Protein AF-0000000082938720 (afdb_homodimer)

InterPro domains:
  IPR006015 Universal stress protein A family [PR01438] (2-20)
  IPR006015 Universal stress protein A family [PR01438] (99-111)
  IPR006015 Universal stress protein A family [PR01438] (117-139)
  IPR006016 UspA [PF00582] (1-139)
  IPR014729 Rossmann-like alpha/beta/alpha sandwich fold [G3DSA:3.40.50.620] (1-139)

Sequence (278 aa):
MYNKILLAADGSEHSKRAADHAFHIAACSPDSTVVIVYVINSSRAKSDVLSNWNSPDVLGVRKERVKEIETIAKNAGVTYVLEMLHGEPGPTIVDYANKQGFDVLVIGSRGLNGLQEFVLGSVSHKVAKRANCPVLIVKMYNKILLAADGSEHSKRAADHAFHIAACSPDSTVVIVYVINSSRAKSDVLSNWNSPDVLGVRKERVKEIETIAKNAGVTYVLEMLHGEPGPTIVDYANKQGFDVLVIGSRGLNGLQEFVLGSVSHKVAKRANCPVLIVK

Radius of gyration: 20.07 Å; Cα contacts (8 Å, |Δi|>4): 588; chains: 2; bounding box: 42×71×34 Å

Nearest PDB structures (foldseek):
  1mjh-assembly1_A  TM=8.707E-01  e=5.818E-11  Methanocaldococcus jannaschii
  1mjh-assembly1_B  TM=8.439E-01  e=8.072E-11  Methanocaldococcus jannaschii
  2dum-assembly1_A  TM=7.560E-01  e=3.569E-08  Pyrococcus horikoshii OT3
  2dum-assembly2_C  TM=7.041E-01  e=2.092E-07  Pyrococcus horikoshii OT3
  3idf-assembly1_B  TM=7.372E-01  e=3.735E-06  Wolinella succinogenes

pLDDT: mean 87.57, std 16.16, range [40.12, 98.88]

Solvent-accessible surface area (backbone atoms only — not comparable to full-atom values): 14231 Å² total; per-residue (Å²): 132,48,46,37,33,36,34,49,39,81,54,21,72,25,19,49,50,18,48,53,51,49,43,53,56,28,59,66,30,94,79,17,35,38,39,36,36,34,58,46,54,52,74,65,39,64,73,36,59,83,47,72,67,83,33,73,59,52,59,47,51,53,50,50,34,52,46,57,54,49,51,54,37,60,75,55,72,44,53,69,44,82,43,82,43,76,36,56,54,34,65,44,53,26,54,54,48,60,73,67,72,38,51,30,36,25,25,17,27,33,52,84,78,56,79,63,78,74,53,54,27,72,44,43,47,47,31,61,31,60,33,70,42,24,29,36,37,21,96,131,48,47,37,34,35,34,49,40,80,54,21,72,26,18,50,50,17,46,55,52,50,42,52,56,29,59,65,30,95,79,16,35,37,39,34,36,35,58,45,56,51,74,64,40,64,75,36,58,82,47,74,66,83,34,76,60,52,61,46,51,53,50,50,36,49,45,56,53,48,49,52,36,60,75,56,71,44,53,68,44,84,44,83,44,77,37,58,54,35,66,44,52,27,52,54,48,60,72,68,70,38,52,30,36,26,26,17,27,35,52,85,79,57,78,63,79,74,53,55,26,72,43,42,49,47,32,61,31,60,32,69,41,24,30,36,38,21,96

Organism: NCBI:txid1808955

Foldseek 3Di:
DFQEEEQEFALFPLSLQLLLVRLVVQLVDDNHEYEYEYEDECVVVVVCVVPCCVPPVVVVVRVVSVVSSVVSNVVSVGHYHYHYHYHDLQVVSQVVQQVPPGQEYTYEQDDDVPPDPPHRDPNLVSNCVRHPHHYHYGD/DFQEEEQEFALFPLSLQLLLVRLVVQLVDDNHEYEYEYEDECVVVVVCVVPCCVPPVVVVVRVVSVVSSVVSNVVSVGHYHYHYHYHDLQVGSQVVQQVPPGQEYTYEQDDDPPPDPPHRDPSLVSNCVRHPHHYHYGD

Secondary structure (DSSP, 8-state):
--SEEEEE--SSHHHHHHHHHHHHHHHTSTT-EEEEEEEE--HHHHHGGGS-TTSHHHHHHHHHHHHHHHHHHHHHT-EEEEEEEES-HHHHHHHHHHHHT-SEEEEESS-TTTTSTT---HHHHHHHHH-SS-EEEE-/--SEEEEE--SSHHHHHHHHHHHHHHHTSTT-EEEEEEEE--HHHHHGGGS-TTSHHHHHHHHHHHHHHHHHHHHHT-EEEEEEEES-HHHHHHHHHHHHT-SEEEEESS-TTTTSTT---HHHHHHHHH-SS-EEEE-

Structure (mmCIF, N/CA/C/O backbone):
data_AF-0000000082938720-model_v1
#
loop_
_entity.id
_entity.type
_entity.pdbx_description
1 polymer 'Universal stress protein'
#
loop_
_atom_site.group_PDB
_atom_site.id
_atom_site.type_symbol
_atom_site.label_atom_id
_atom_site.label_alt_id
_atom_site.label_comp_id
_atom_site.label_asym_id
_atom_site.label_entity_id
_atom_site.label_seq_id
_atom_site.pdbx_PDB_ins_code
_atom_site.Cartn_x
_atom_site.Cartn_y
_atom_site.Cartn_z
_atom_site.occupancy
_atom_site.B_iso_or_equiv
_atom_site.auth_seq_id
_atom_site.auth_comp_id
_atom_site.auth_asym_id
_atom_site.auth_atom_id
_atom_site.pdbx_PDB_model_num
ATOM 1 N N . MET A 1 1 ? -9.07 -4.648 12.234 1 92 1 MET A N 1
ATOM 2 C CA . MET A 1 1 ? -7.664 -4.621 11.852 1 92 1 MET A CA 1
ATOM 3 C C . MET A 1 1 ? -7.176 -3.189 11.664 1 92 1 MET A C 1
ATOM 5 O O . MET A 1 1 ? -6.09 -2.834 12.125 1 92 1 MET A O 1
ATOM 9 N N . TYR A 1 2 ? -7.945 -2.352 11.148 1 96.19 2 TYR A N 1
ATOM 10 C CA . TYR A 1 2 ? -7.555 -0.97 10.883 1 96.19 2 TYR A CA 1
ATOM 11 C C . TYR A 1 2 ? -8.328 -0.008 11.781 1 96.19 2 TYR A C 1
ATOM 13 O O . TYR A 1 2 ? -9.375 0.518 11.375 1 96.19 2 TYR A O 1
ATOM 21 N N . ASN A 1 3 ? -7.82 0.27 12.922 1 96.19 3 ASN A N 1
ATOM 22 C CA . ASN A 1 3 ? -8.461 1.158 13.883 1 96.19 3 ASN A CA 1
ATOM 23 C C . ASN A 1 3 ? -7.879 2.566 13.828 1 96.19 3 ASN A C 1
ATOM 25 O O . ASN A 1 3 ? -8.57 3.543 14.117 1 96.19 3 ASN A O 1
ATOM 29 N N . LYS A 1 4 ? -6.66 2.617 13.578 1 98.06 4 LYS A N 1
ATOM 30 C CA . LYS A 1 4 ? -5.957 3.887 13.422 1 98.06 4 LYS A CA 1
ATOM 31 C C . LYS A 1 4 ? -5.293 3.984 12.055 1 98.06 4 LYS A C 1
ATOM 33 O O . LYS A 1 4 ? -4.305 3.297 11.789 1 98.06 4 LYS A O 1
ATOM 38 N N . ILE A 1 5 ? -5.832 4.852 11.219 1 98.5 5 ILE A N 1
ATOM 39 C CA . ILE A 1 5 ? -5.402 4.973 9.828 1 98.5 5 ILE A CA 1
ATOM 40 C C . ILE A 1 5 ? -4.785 6.348 9.594 1 98.5 5 ILE A C 1
ATOM 42 O O . ILE A 1 5 ? -5.348 7.367 10.008 1 98.5 5 ILE A O 1
ATOM 46 N N . LEU A 1 6 ? -3.631 6.363 9.031 1 98.88 6 LEU A N 1
ATOM 47 C CA . LEU A 1 6 ? -3.002 7.625 8.656 1 98.88 6 LEU A CA 1
ATOM 48 C C . LEU A 1 6 ? -3.209 7.914 7.176 1 98.88 6 LEU A C 1
ATOM 50 O O . LEU A 1 6 ? -2.934 7.062 6.328 1 98.88 6 LEU A O 1
ATOM 54 N N . LEU A 1 7 ? -3.711 9.055 6.883 1 98.69 7 LEU A N 1
ATOM 55 C CA . LEU A 1 7 ? -3.838 9.547 5.516 1 98.69 7 LEU A CA 1
ATOM 56 C C . LEU A 1 7 ? -2.9 10.727 5.273 1 98.69 7 LEU A C 1
ATOM 58 O O . LEU A 1 7 ? -3.014 11.758 5.93 1 98.69 7 LEU A O 1
ATOM 62 N N . ALA A 1 8 ? -1.935 10.516 4.395 1 98.31 8 ALA A N 1
ATOM 63 C CA . ALA A 1 8 ? -1.104 11.633 3.943 1 98.31 8 ALA A CA 1
ATOM 64 C C . ALA A 1 8 ? -1.764 12.375 2.783 1 98.31 8 ALA A C 1
ATOM 66 O O . ALA A 1 8 ? -1.985 11.797 1.716 1 98.31 8 ALA A O 1
ATOM 67 N N . ALA A 1 9 ? -2.047 13.641 3.018 1 96.38 9 ALA A N 1
ATOM 68 C CA . ALA A 1 9 ? -2.791 14.414 2.027 1 96.38 9 ALA A CA 1
ATOM 69 C C . ALA A 1 9 ? -2.029 15.672 1.632 1 96.38 9 ALA A C 1
ATOM 71 O O . ALA A 1 9 ? -1.4 16.312 2.475 1 96.38 9 ALA A O 1
ATOM 72 N N . ASP A 1 10 ? -2.107 16 0.304 1 92.94 10 ASP A N 1
ATOM 73 C CA . ASP A 1 10 ? -1.463 17.234 -0.15 1 92.94 10 ASP A CA 1
ATOM 74 C C . ASP A 1 10 ? -2.391 18.031 -1.058 1 92.94 10 ASP A C 1
ATOM 76 O O . ASP A 1 10 ? -1.987 19.047 -1.619 1 92.94 10 ASP A O 1
ATOM 80 N N . GLY A 1 11 ? -3.656 17.547 -1.235 1 91.19 11 GLY A N 1
ATOM 81 C CA . GLY A 1 11 ? -4.648 18.25 -2.041 1 91.19 11 GLY A CA 1
ATOM 82 C C . GLY A 1 11 ? -4.637 17.828 -3.498 1 91.19 11 GLY A C 1
ATOM 83 O O . GLY A 1 11 ? -5.488 18.25 -4.281 1 91.19 11 GLY A O 1
ATOM 84 N N . SER A 1 12 ? -3.67 17.031 -3.986 1 92.06 12 SER A N 1
ATOM 85 C CA . SER A 1 12 ? -3.619 16.531 -5.359 1 92.06 12 SER A CA 1
ATOM 86 C C . SER A 1 12 ? -4.742 15.547 -5.629 1 92.06 12 SER A C 1
ATOM 88 O O . SER A 1 12 ? -5.395 15.062 -4.699 1 92.06 12 SER A O 1
ATOM 90 N N . GLU A 1 13 ? -5.02 15.266 -6.855 1 93.12 13 GLU A N 1
ATOM 91 C CA . GLU A 1 13 ? -6.016 14.266 -7.234 1 93.12 13 GLU A CA 1
ATOM 92 C C . GLU A 1 13 ? -5.648 12.891 -6.691 1 93.12 13 GLU A C 1
ATOM 94 O O . GLU A 1 13 ? -6.523 12.125 -6.289 1 93.12 13 GLU A O 1
ATOM 99 N N . HIS A 1 14 ? -4.371 12.602 -6.648 1 94.88 14 HIS A N 1
ATOM 100 C CA . HIS A 1 14 ? -3.928 11.336 -6.086 1 94.88 14 HIS A CA 1
ATOM 101 C C . HIS A 1 14 ? -4.238 11.25 -4.594 1 94.88 14 HIS A C 1
ATOM 103 O O . HIS A 1 14 ? -4.613 10.188 -4.09 1 94.88 14 HIS A O 1
ATOM 109 N N . SER A 1 15 ? -4.035 12.406 -3.947 1 95.44 15 SER A N 1
ATOM 110 C CA . SER A 1 15 ? -4.332 12.43 -2.52 1 95.44 15 SER A CA 1
ATOM 111 C C . SER A 1 15 ? -5.828 12.305 -2.262 1 95.44 15 SER A C 1
ATOM 113 O O . SER A 1 15 ? -6.246 11.719 -1.264 1 95.44 15 SER A O 1
ATOM 115 N N . LYS A 1 16 ? -6.652 12.844 -3.158 1 95.44 16 LYS A N 1
ATOM 116 C CA . LYS A 1 16 ? -8.102 12.695 -3.025 1 95.44 16 LYS A CA 1
ATOM 117 C C . LYS A 1 16 ? -8.516 11.234 -3.207 1 95.44 16 LYS A C 1
ATOM 119 O O . LYS A 1 16 ? -9.359 10.727 -2.459 1 95.44 16 LYS A O 1
ATOM 124 N N . ARG A 1 17 ? -7.977 10.578 -4.16 1 96.56 17 ARG A N 1
ATOM 125 C CA . ARG A 1 17 ? -8.258 9.164 -4.344 1 96.56 17 ARG A CA 1
ATOM 126 C C . ARG A 1 17 ? -7.777 8.352 -3.145 1 96.56 17 ARG A C 1
ATOM 128 O O . ARG A 1 17 ? -8.438 7.391 -2.738 1 96.56 17 ARG A O 1
ATOM 135 N N . ALA A 1 18 ? -6.598 8.766 -2.596 1 98.19 18 ALA A N 1
ATOM 136 C CA . ALA A 1 18 ? -6.113 8.125 -1.377 1 98.19 18 ALA A CA 1
ATOM 137 C C . ALA A 1 18 ? -7.105 8.297 -0.232 1 98.19 18 ALA A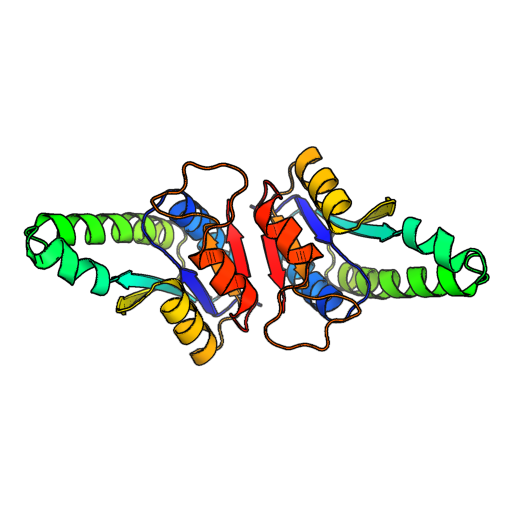 C 1
ATOM 139 O O . ALA A 1 18 ? -7.332 7.367 0.547 1 98.19 18 ALA A O 1
ATOM 140 N N . ALA A 1 19 ? -7.711 9.469 -0.167 1 97.81 19 ALA A N 1
ATOM 141 C CA . ALA A 1 19 ? -8.719 9.719 0.856 1 97.81 19 ALA A CA 1
ATOM 142 C C . ALA A 1 19 ? -9.914 8.789 0.688 1 97.81 19 ALA A C 1
ATOM 144 O O . ALA A 1 19 ? -10.422 8.227 1.666 1 97.81 19 ALA A O 1
ATOM 145 N N . ASP A 1 20 ? -10.359 8.594 -0.523 1 97.12 20 ASP A N 1
ATOM 146 C CA . ASP A 1 20 ? -11.469 7.676 -0.772 1 97.12 20 ASP A CA 1
ATOM 147 C C . ASP A 1 20 ? -11.156 6.285 -0.227 1 97.12 20 ASP A C 1
ATOM 149 O O . ASP A 1 20 ? -12.008 5.664 0.42 1 97.12 20 ASP A O 1
ATOM 153 N N . HIS A 1 21 ? -9.969 5.824 -0.45 1 97.69 21 HIS A N 1
ATOM 154 C CA . HIS A 1 21 ? -9.562 4.504 0.027 1 97.69 21 HIS A CA 1
ATOM 155 C C . HIS A 1 21 ? -9.477 4.473 1.55 1 97.69 21 HIS A C 1
ATOM 157 O O . HIS A 1 21 ? -9.977 3.541 2.184 1 97.69 21 HIS A O 1
ATOM 163 N N . ALA A 1 22 ? -8.828 5.496 2.143 1 98.19 22 ALA A N 1
ATOM 164 C CA . ALA A 1 22 ? -8.664 5.547 3.594 1 98.19 22 ALA A CA 1
ATOM 165 C C . ALA A 1 22 ? -10.016 5.516 4.301 1 98.19 22 ALA A C 1
ATOM 167 O O . ALA A 1 22 ? -10.219 4.738 5.238 1 98.19 22 ALA A O 1
ATOM 168 N N . PHE A 1 23 ? -10.945 6.246 3.785 1 96.94 23 PHE A N 1
ATOM 169 C CA . PHE A 1 23 ? -12.234 6.363 4.469 1 96.94 23 PHE A CA 1
ATOM 170 C C . PHE A 1 23 ? -13.109 5.152 4.184 1 96.94 23 PHE A C 1
ATOM 172 O O . PHE A 1 23 ? -13.898 4.738 5.031 1 96.94 23 PHE A O 1
ATOM 179 N N . HIS A 1 24 ? -12.969 4.562 3.021 1 95.38 24 HIS A N 1
ATOM 180 C CA . HIS A 1 24 ? -13.648 3.295 2.775 1 95.38 24 HIS A CA 1
ATOM 181 C C . HIS A 1 24 ? -13.188 2.223 3.756 1 95.38 24 HIS A C 1
ATOM 183 O O . HIS A 1 24 ? -14.008 1.532 4.359 1 95.38 24 HIS A O 1
ATOM 189 N N . ILE A 1 25 ? -11.859 2.102 3.92 1 96.19 25 ILE A N 1
ATOM 190 C CA . ILE A 1 25 ? -11.289 1.12 4.836 1 96.19 25 ILE A CA 1
ATOM 191 C C . ILE A 1 25 ? -11.766 1.404 6.258 1 96.19 25 ILE A C 1
ATOM 193 O O . ILE A 1 25 ? -12.156 0.487 6.984 1 96.19 25 ILE A O 1
ATOM 197 N N . ALA A 1 26 ? -11.766 2.625 6.621 1 96.56 26 ALA A N 1
ATOM 198 C CA . ALA A 1 26 ? -12.188 3.023 7.961 1 96.56 26 ALA A CA 1
ATOM 199 C C . ALA A 1 26 ? -13.656 2.684 8.195 1 96.56 26 ALA A C 1
ATOM 201 O O . ALA A 1 26 ? -14.039 2.238 9.281 1 96.56 26 ALA A O 1
ATOM 202 N N . ALA A 1 27 ? -14.461 2.879 7.172 1 93.62 27 ALA A N 1
ATOM 203 C CA . ALA A 1 27 ? -15.906 2.662 7.285 1 93.62 27 ALA A CA 1
ATOM 204 C C . ALA A 1 27 ? -16.219 1.188 7.531 1 93.62 27 ALA A C 1
ATOM 206 O O . ALA A 1 27 ? -17.297 0.851 8.016 1 93.62 27 ALA A O 1
ATOM 207 N N . CYS A 1 28 ? -15.297 0.259 7.203 1 90.81 28 CYS A N 1
ATOM 208 C CA . CYS A 1 28 ? -15.492 -1.178 7.367 1 90.81 28 CYS A CA 1
ATOM 209 C C . CYS A 1 28 ? -15.219 -1.606 8.805 1 90.81 28 CYS A C 1
ATOM 211 O O . CYS A 1 28 ? -15.5 -2.746 9.18 1 90.81 28 CYS A O 1
ATOM 213 N N . SER A 1 29 ? -14.555 -0.877 9.625 1 87 29 SER A N 1
ATOM 214 C CA . SER A 1 29 ? -14.273 -1.159 11.031 1 87 29 SER A CA 1
ATOM 215 C C . SER A 1 29 ? -14.938 -0.139 11.945 1 87 29 SER A C 1
ATOM 217 O O . SER A 1 29 ? -14.609 1.049 11.906 1 87 29 SER A O 1
ATOM 219 N N . PRO A 1 30 ? -15.695 -0.833 12.891 1 83.31 30 PRO A N 1
ATOM 220 C CA . PRO A 1 30 ? -16.328 0.073 13.844 1 83.31 30 PRO A CA 1
ATOM 221 C C . PRO A 1 30 ? -15.336 0.772 14.766 1 83.31 30 PRO A C 1
ATOM 223 O O . PRO A 1 30 ? -14.32 0.179 15.148 1 83.31 30 PRO A O 1
ATOM 226 N N . ASP A 1 31 ? -15.164 2.117 14.781 1 91 31 ASP A N 1
ATOM 227 C CA . ASP A 1 31 ? -14.383 2.906 15.734 1 91 31 ASP A CA 1
ATOM 228 C C . ASP A 1 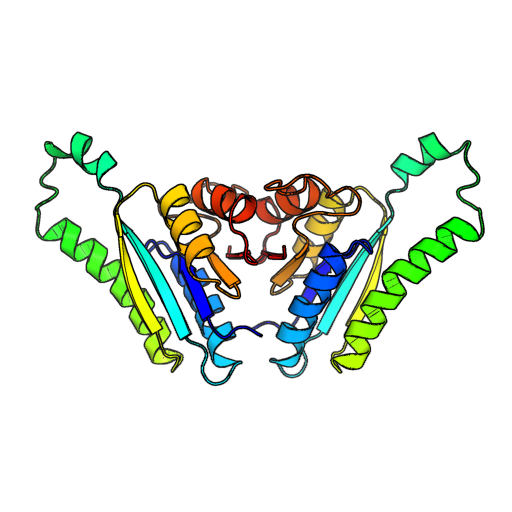31 ? -13.055 3.35 15.117 1 91 31 ASP A C 1
ATOM 230 O O . ASP A 1 31 ? -12.141 3.76 15.836 1 91 31 ASP A O 1
ATOM 234 N N . SER A 1 32 ? -13.008 3.023 13.922 1 95.88 32 SER A N 1
ATOM 235 C CA . SER A 1 32 ? -11.789 3.459 13.25 1 95.88 32 SER A CA 1
ATOM 236 C C . SER A 1 32 ? -11.68 4.98 13.234 1 95.88 32 SER A C 1
ATOM 238 O O . SER A 1 32 ? -12.695 5.68 13.195 1 95.88 32 SER A O 1
ATOM 240 N N . THR A 1 33 ? -10.508 5.488 13.398 1 97.5 33 THR A N 1
ATOM 241 C CA . THR A 1 33 ? -10.195 6.91 13.266 1 97.5 33 THR A CA 1
ATOM 242 C C . THR A 1 33 ? -9.164 7.141 12.156 1 97.5 33 THR A C 1
ATOM 244 O O . THR A 1 33 ? -8.188 6.398 12.055 1 97.5 33 THR A O 1
ATOM 247 N N . VAL A 1 34 ? -9.438 8.102 11.359 1 98.12 34 VAL A N 1
ATOM 248 C CA . VAL A 1 34 ? -8.484 8.5 10.336 1 98.12 34 VAL A CA 1
ATOM 249 C C . VAL A 1 34 ? -7.777 9.789 10.758 1 98.12 34 VAL A C 1
ATOM 251 O O . VAL A 1 34 ? -8.43 10.789 11.07 1 98.12 34 VAL A O 1
ATOM 254 N N . VAL A 1 35 ? -6.496 9.727 10.875 1 98.38 35 VAL A N 1
ATOM 255 C CA . VAL A 1 35 ? -5.695 10.93 11.062 1 98.38 35 VAL A CA 1
ATOM 256 C C . VAL A 1 35 ? -5.203 11.438 9.711 1 98.38 35 VAL A C 1
ATOM 258 O O . VAL A 1 35 ? -4.434 10.758 9.031 1 98.38 35 VAL A O 1
ATOM 261 N N . ILE A 1 36 ? -5.68 12.617 9.344 1 97.62 36 ILE A N 1
ATOM 262 C CA . ILE A 1 36 ? -5.254 13.273 8.109 1 97.62 36 ILE A CA 1
ATOM 263 C C . ILE A 1 36 ? -4.055 14.172 8.391 1 97.62 36 ILE A C 1
ATOM 265 O O . ILE A 1 36 ? -4.141 15.086 9.211 1 97.62 36 ILE A O 1
ATOM 269 N N . VAL A 1 37 ? -2.975 13.883 7.695 1 97.38 37 VAL A N 1
ATOM 270 C CA . VAL A 1 37 ? -1.807 14.734 7.883 1 97.38 37 VAL A CA 1
ATOM 271 C C . VAL A 1 37 ? -1.552 15.547 6.617 1 97.38 37 VAL A C 1
ATOM 273 O O . VAL A 1 37 ? -1.615 15.023 5.508 1 97.38 37 VAL A O 1
ATOM 276 N N . TYR A 1 38 ? -1.381 16.766 6.766 1 95.62 38 TYR A N 1
ATOM 277 C CA . TYR A 1 38 ? -0.934 17.734 5.762 1 95.62 38 TYR A CA 1
ATOM 278 C C . TYR A 1 38 ? 0.379 18.375 6.176 1 95.62 38 TYR A C 1
ATOM 280 O O . TYR A 1 38 ? 0.466 18.984 7.242 1 95.62 38 TYR A O 1
ATOM 288 N N . VAL A 1 39 ? 1.402 18.266 5.363 1 95.75 39 VAL A N 1
ATOM 289 C CA . VAL A 1 39 ? 2.725 18.766 5.711 1 95.75 39 VAL A CA 1
ATOM 290 C C . VAL A 1 39 ? 2.979 20.094 4.98 1 95.75 39 VAL A C 1
ATOM 292 O O . VAL A 1 39 ? 2.889 20.156 3.752 1 95.75 39 VAL A O 1
ATOM 295 N N . ILE A 1 40 ? 3.207 21.125 5.715 1 90.56 40 ILE A N 1
ATOM 296 C CA . ILE A 1 40 ? 3.566 22.438 5.191 1 90.56 40 ILE A CA 1
ATOM 297 C C . ILE A 1 40 ? 5.086 22.531 5.066 1 90.56 40 ILE A C 1
ATOM 299 O O . ILE A 1 40 ? 5.805 22.469 6.066 1 90.56 40 ILE A O 1
ATOM 303 N N . ASN A 1 41 ? 5.52 22.484 3.783 1 82.12 41 ASN A N 1
ATOM 304 C CA . ASN A 1 41 ? 6.957 22.594 3.543 1 82.12 41 ASN A CA 1
ATOM 305 C C . ASN A 1 41 ? 7.43 24.031 3.615 1 82.12 41 ASN A C 1
ATOM 307 O O . ASN A 1 41 ? 7.113 24.844 2.736 1 82.12 41 ASN A O 1
ATOM 311 N N . SER A 1 42 ? 7.887 24.531 4.75 1 65.25 42 SER A N 1
ATOM 312 C CA . SER A 1 42 ? 8.328 25.906 4.898 1 65.25 42 SER A CA 1
ATOM 313 C C . SER A 1 42 ? 9.648 26.156 4.184 1 65.25 42 SER A C 1
ATOM 315 O O . SER A 1 42 ? 10.031 27.297 3.939 1 65.25 42 SER A O 1
ATOM 317 N N . SER A 1 43 ? 10.516 25.094 4.137 1 58.25 43 SER A N 1
ATOM 318 C CA . SER A 1 43 ? 11.797 25.453 3.527 1 58.25 43 SER A CA 1
ATOM 319 C C . SER A 1 43 ? 11.602 26.016 2.125 1 58.25 43 SER A C 1
ATOM 321 O O . SER A 1 43 ? 12.445 26.766 1.625 1 58.25 43 SER A O 1
ATOM 323 N N . ARG A 1 44 ? 10.719 25.531 1.441 1 53.44 44 ARG A N 1
ATOM 324 C CA . ARG A 1 44 ? 10.508 26.188 0.158 1 53.44 44 ARG A CA 1
ATOM 325 C C . ARG A 1 44 ? 10.062 27.641 0.353 1 53.44 44 ARG A C 1
ATOM 327 O O . ARG A 1 44 ? 9.883 28.375 -0.619 1 53.44 44 ARG A O 1
ATOM 334 N N . ALA A 1 45 ? 9.625 27.984 1.575 1 47.19 45 ALA A N 1
ATOM 335 C CA . ALA A 1 45 ? 9.195 29.359 1.872 1 47.19 45 ALA A CA 1
ATOM 336 C C . ALA A 1 45 ? 10.352 30.328 1.721 1 47.19 45 ALA A C 1
ATOM 338 O O . ALA A 1 45 ? 10.148 31.5 1.356 1 47.19 45 ALA A O 1
ATOM 339 N N . LYS A 1 46 ? 11.562 29.859 2.076 1 47.19 46 LYS A N 1
ATOM 340 C CA . LYS A 1 46 ? 12.609 30.875 1.994 1 47.19 46 LYS A CA 1
ATOM 341 C C . LYS A 1 46 ? 12.828 31.328 0.554 1 47.19 46 LYS A C 1
ATOM 343 O O . LYS A 1 46 ? 13.391 32.406 0.312 1 47.19 46 LYS A O 1
ATOM 348 N N . SER A 1 47 ? 12.82 30.297 -0.233 1 42.91 47 SER A N 1
ATOM 349 C CA . SER A 1 47 ? 13.086 30.859 -1.547 1 42.91 47 SER A CA 1
ATOM 350 C C . SER A 1 47 ? 11.93 31.734 -2.016 1 42.91 47 SER A C 1
ATOM 352 O O . SER A 1 47 ? 12.094 32.562 -2.914 1 42.91 47 SER A O 1
ATOM 354 N N . ASP A 1 48 ? 10.75 31.203 -1.629 1 42.75 48 ASP A N 1
ATOM 355 C CA . ASP A 1 48 ? 9.664 32.062 -2.061 1 42.75 48 ASP A CA 1
ATOM 356 C C . ASP A 1 48 ? 9.484 33.25 -1.102 1 42.75 48 ASP A C 1
ATOM 358 O O . ASP A 1 48 ? 8.406 33.844 -1.03 1 42.75 48 ASP A O 1
ATOM 362 N N . VAL A 1 49 ? 10.297 33.469 -0.086 1 42.16 49 VAL A N 1
ATOM 363 C CA . VAL A 1 49 ? 10.242 34.656 0.768 1 42.16 49 VAL A CA 1
ATOM 364 C C . VAL A 1 49 ? 10.023 35.906 -0.087 1 42.16 49 VAL A C 1
ATOM 366 O O . VAL A 1 49 ? 9.555 36.938 0.411 1 42.16 49 VAL A O 1
ATOM 369 N N . LEU A 1 50 ? 10.727 35.875 -1.278 1 42.28 50 LEU A N 1
ATOM 370 C CA . LEU A 1 50 ? 10.406 37.125 -1.978 1 42.28 50 LEU A CA 1
ATOM 371 C C . LEU A 1 50 ? 8.953 37.125 -2.443 1 42.28 50 LEU A C 1
ATOM 373 O O . LEU A 1 50 ? 8.461 38.125 -2.975 1 42.28 50 LEU A O 1
ATOM 377 N N . SER A 1 51 ? 8.398 35.75 -2.777 1 42.88 51 SER A N 1
ATOM 378 C CA . SER A 1 51 ? 7.004 35.844 -3.199 1 42.88 51 SER A CA 1
ATOM 379 C C . SER A 1 51 ? 6.066 35.812 -1.998 1 42.88 51 SER A C 1
ATOM 381 O O . SER A 1 51 ? 6.402 35.281 -0.938 1 42.88 51 SER A O 1
ATOM 383 N N . ASN A 1 52 ? 4.984 36.75 -1.813 1 40.12 52 ASN A N 1
ATOM 384 C CA . ASN A 1 52 ? 3.98 37.062 -0.809 1 40.12 52 ASN A CA 1
ATOM 385 C C . ASN A 1 52 ? 3.377 35.812 -0.188 1 40.12 52 ASN A C 1
ATOM 387 O O . ASN A 1 52 ? 2.309 35.375 -0.605 1 40.12 52 ASN A O 1
ATOM 391 N N . TRP A 1 53 ? 4.086 34.875 0.212 1 46.25 53 TRP A N 1
ATOM 392 C CA . TRP A 1 53 ? 3.602 33.688 0.869 1 46.25 53 TRP A CA 1
ATOM 393 C C . TRP A 1 53 ? 2.576 34.031 1.945 1 46.25 53 TRP A C 1
ATOM 395 O O . TRP A 1 53 ? 1.805 33.156 2.371 1 46.25 53 TRP A O 1
ATOM 405 N N . ASN A 1 54 ? 2.701 35.188 2.469 1 46.38 54 ASN A N 1
ATOM 406 C CA . ASN A 1 54 ? 1.723 35.688 3.428 1 46.38 54 ASN A CA 1
ATOM 407 C C . ASN A 1 54 ? 0.423 36.094 2.742 1 46.38 54 ASN A C 1
ATOM 409 O O . ASN A 1 54 ? -0.335 36.906 3.275 1 46.38 54 ASN A O 1
ATOM 413 N N . SER A 1 55 ? 0.436 35.812 1.38 1 50.56 55 SER A N 1
ATOM 414 C CA . SER A 1 55 ? -0.803 36.344 0.812 1 50.56 55 SER A CA 1
ATOM 415 C C . SER A 1 55 ? -1.998 35.469 1.206 1 50.56 55 SER A C 1
ATOM 417 O O . SER A 1 55 ? -1.894 34.25 1.258 1 50.56 55 SER A O 1
ATOM 419 N N . PRO A 1 56 ? -3.043 36.062 1.739 1 53.72 56 PRO A N 1
ATOM 420 C CA . PRO A 1 56 ? -4.344 35.406 1.959 1 53.72 56 PRO A CA 1
ATOM 421 C C . PRO A 1 56 ? -4.633 34.312 0.958 1 53.72 56 PRO A C 1
ATOM 423 O O . PRO A 1 56 ? -5.34 33.344 1.281 1 53.72 56 PRO A O 1
ATOM 426 N N . ASP A 1 57 ? -3.822 34.25 -0.111 1 56.84 57 ASP A N 1
ATOM 427 C CA . ASP A 1 57 ? -4.137 33.312 -1.179 1 56.84 57 ASP A CA 1
ATOM 428 C C . ASP A 1 57 ? -3.531 31.938 -0.897 1 56.84 57 ASP A C 1
ATOM 430 O O . ASP A 1 57 ? -4.168 30.906 -1.141 1 56.84 57 ASP A O 1
ATOM 434 N N . VAL A 1 58 ? -2.34 31.938 -0.245 1 61.31 58 VAL A N 1
ATOM 435 C CA . VAL A 1 58 ? -1.705 30.641 0.03 1 61.31 58 VAL A CA 1
ATOM 436 C C . VAL A 1 58 ? -2.463 29.922 1.143 1 61.31 58 VAL A C 1
ATOM 438 O O . VAL A 1 58 ? -2.709 28.719 1.054 1 61.31 58 VAL A O 1
ATOM 441 N N . LEU A 1 59 ? -2.861 30.656 2.111 1 63.78 59 LEU A N 1
ATOM 442 C CA . LEU A 1 59 ? -3.668 30.094 3.195 1 63.78 59 LEU A CA 1
ATOM 443 C C . LEU A 1 59 ? -5.008 29.594 2.672 1 63.78 59 LEU A C 1
ATOM 445 O O . LEU A 1 59 ? -5.504 28.562 3.123 1 63.78 59 LEU A O 1
ATOM 449 N N . GLY A 1 60 ? -5.453 30.344 1.701 1 68.19 60 GLY A N 1
ATOM 450 C CA . GLY A 1 60 ? -6.723 29.953 1.105 1 68.19 60 GLY A CA 1
ATOM 451 C C . GLY A 1 60 ? -6.637 28.641 0.329 1 68.19 60 GLY A C 1
ATOM 452 O O . GLY A 1 60 ? -7.516 27.781 0.446 1 68.19 60 GLY A O 1
ATOM 453 N N . VAL A 1 61 ? -5.559 28.484 -0.364 1 70.56 61 VAL A N 1
ATOM 454 C CA . VAL A 1 61 ? -5.375 27.297 -1.18 1 70.56 61 VAL A CA 1
ATOM 455 C C . VAL A 1 61 ? -5.199 26.078 -0.278 1 70.56 61 VAL A C 1
ATOM 457 O O . VAL A 1 61 ? -5.789 25.016 -0.528 1 70.56 61 VAL A O 1
ATOM 460 N N . ARG A 1 62 ? -4.465 26.25 0.745 1 74 62 ARG A N 1
ATOM 461 C CA . ARG A 1 62 ? -4.25 25.156 1.696 1 74 62 ARG A CA 1
ATOM 462 C C . ARG A 1 62 ? -5.559 24.75 2.361 1 74 62 ARG A C 1
ATOM 464 O O . ARG A 1 62 ? -5.852 23.562 2.488 1 74 62 ARG A O 1
ATOM 471 N N . LYS A 1 63 ? -6.281 25.75 2.684 1 76.94 63 LYS A N 1
ATOM 472 C CA . LYS A 1 63 ? -7.57 25.484 3.32 1 76.94 63 LYS A CA 1
ATOM 473 C C . LYS A 1 63 ? -8.508 24.75 2.377 1 76.94 63 LYS A C 1
ATOM 475 O O . LYS A 1 63 ? -9.234 23.844 2.799 1 76.94 63 LYS A O 1
ATOM 480 N N . GLU A 1 64 ? -8.406 25.109 1.154 1 82.06 64 GLU A N 1
ATOM 481 C CA . GLU A 1 64 ? -9.289 24.469 0.179 1 82.06 64 GLU A CA 1
ATOM 482 C C . GLU A 1 64 ? -8.906 23.016 -0.048 1 82.06 64 GLU A C 1
ATOM 484 O O . GLU A 1 64 ? -9.773 22.141 -0.188 1 82.06 64 GLU A O 1
ATOM 489 N N . ARG A 1 65 ? -7.645 22.797 -0.054 1 80 65 ARG A N 1
ATOM 490 C CA . ARG A 1 65 ? -7.156 21.438 -0.28 1 80 65 ARG A CA 1
ATOM 491 C C . ARG A 1 65 ? -7.578 20.516 0.853 1 80 65 ARG A C 1
ATOM 493 O O . ARG A 1 65 ? -8.023 19.391 0.608 1 80 65 ARG A O 1
ATOM 500 N N . VAL A 1 66 ? -7.527 20.953 1.941 1 84.88 66 VAL A N 1
ATOM 501 C CA . VAL A 1 66 ? -7.879 20.188 3.127 1 84.88 66 VAL A CA 1
ATOM 502 C C . VAL A 1 66 ? -9.398 20.062 3.23 1 84.88 66 VAL A C 1
ATOM 504 O O . VAL A 1 66 ? -9.906 19.016 3.637 1 84.88 66 VAL A O 1
ATOM 507 N N . LYS A 1 67 ? -10.102 21.094 2.748 1 89.62 67 LYS A N 1
ATOM 508 C CA . LYS A 1 67 ? -11.555 21.094 2.834 1 89.62 67 LYS A CA 1
ATOM 509 C C . LYS A 1 67 ? -12.156 19.953 2.01 1 89.62 67 LYS A C 1
ATOM 511 O O . LYS A 1 67 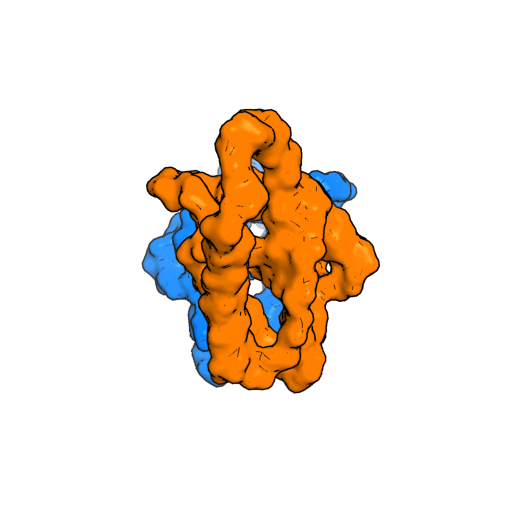? -13.133 19.328 2.432 1 89.62 67 LYS A O 1
ATOM 516 N N . GLU A 1 68 ? -11.648 19.734 0.864 1 91.25 68 GLU A N 1
ATOM 517 C CA . GLU A 1 68 ? -12.141 18.656 0.02 1 91.25 68 GLU A CA 1
ATOM 518 C C . GLU A 1 68 ? -11.969 17.297 0.704 1 91.25 68 GLU A C 1
ATOM 520 O O . GLU A 1 68 ? -12.859 16.453 0.636 1 91.25 68 GLU A O 1
ATOM 525 N N . ILE A 1 69 ? -10.875 17.141 1.348 1 91 69 ILE A N 1
ATOM 526 C CA . ILE A 1 69 ? -10.602 15.891 2.053 1 91 69 ILE A CA 1
ATOM 527 C C . ILE A 1 69 ? -11.562 15.734 3.227 1 91 69 ILE A C 1
ATOM 529 O O . ILE A 1 69 ? -12.07 14.641 3.48 1 91 69 ILE A O 1
ATOM 533 N N . GLU A 1 70 ? -11.852 16.797 3.861 1 90.5 70 GLU A N 1
ATOM 534 C CA . GLU A 1 70 ? -12.789 16.781 4.977 1 90.5 70 GLU A CA 1
ATOM 535 C C . GLU A 1 70 ? -14.203 16.438 4.5 1 90.5 70 GLU A C 1
ATOM 537 O O . GLU A 1 70 ? -14.953 15.758 5.199 1 90.5 70 GLU A O 1
ATOM 542 N N . THR A 1 71 ? -14.531 16.922 3.367 1 92.44 71 THR A N 1
ATOM 543 C CA . THR A 1 71 ? -15.836 16.609 2.793 1 92.44 71 THR A CA 1
ATOM 544 C C . THR A 1 71 ? -15.969 15.109 2.557 1 92.44 71 THR A C 1
ATOM 546 O O . THR A 1 71 ? -17.016 14.523 2.852 1 92.44 71 THR A O 1
ATOM 549 N N . ILE A 1 72 ? -14.914 14.516 2.074 1 91.5 72 ILE A N 1
ATOM 550 C CA . ILE A 1 72 ? -14.906 13.07 1.871 1 91.5 72 ILE A CA 1
ATOM 551 C C . ILE A 1 72 ? -15.102 12.359 3.209 1 91.5 72 ILE A C 1
ATOM 553 O O . ILE A 1 72 ? -15.883 11.406 3.305 1 91.5 72 ILE A O 1
ATOM 557 N N . ALA A 1 73 ? -14.406 12.789 4.223 1 91.31 73 ALA A N 1
ATOM 558 C CA . ALA A 1 73 ? -14.492 12.219 5.562 1 91.31 73 ALA A CA 1
ATOM 559 C C . ALA A 1 73 ? -15.914 12.289 6.102 1 91.31 73 ALA A C 1
ATOM 561 O O . ALA A 1 73 ? -16.453 11.305 6.605 1 91.31 73 ALA A O 1
ATOM 562 N N . LYS A 1 74 ? -16.547 13.438 5.973 1 91.88 74 LYS A N 1
ATOM 563 C CA . LYS A 1 74 ? -17.891 13.672 6.473 1 91.88 74 LYS A CA 1
ATOM 564 C C . LYS A 1 74 ? -18.906 12.789 5.75 1 91.88 74 LYS A C 1
ATOM 566 O O . LYS A 1 74 ? -19.797 12.211 6.379 1 91.88 74 LYS A O 1
ATOM 571 N N . ASN A 1 75 ? -18.75 12.641 4.484 1 93.25 75 ASN A N 1
ATOM 572 C CA . ASN A 1 75 ? -19.656 11.82 3.688 1 93.25 75 ASN A CA 1
ATOM 573 C C . ASN A 1 75 ? -19.547 10.344 4.055 1 93.25 75 ASN A C 1
ATOM 575 O O . ASN A 1 75 ? -20.531 9.602 3.971 1 93.25 75 ASN A O 1
ATOM 579 N N . ALA A 1 76 ? -18.359 9.945 4.445 1 92 76 ALA A N 1
ATOM 580 C CA . ALA A 1 76 ? -18.125 8.547 4.789 1 92 76 ALA A CA 1
ATOM 581 C C . ALA A 1 76 ? -18.641 8.227 6.191 1 92 76 ALA A C 1
ATOM 583 O O . ALA A 1 76 ? -18.797 7.059 6.547 1 92 76 ALA A O 1
ATOM 584 N N . GLY A 1 77 ? -18.859 9.266 7.035 1 92.81 77 GLY A N 1
ATOM 585 C CA . GLY A 1 77 ? -19.328 9.062 8.398 1 92.81 77 GLY A CA 1
ATOM 586 C C . GLY A 1 77 ? -18.266 8.492 9.32 1 92.81 77 GLY A C 1
ATOM 587 O O . GLY A 1 77 ? -18.578 7.727 10.227 1 92.81 77 GLY A O 1
ATOM 588 N N . VAL A 1 78 ? -17.047 8.742 9.023 1 93.94 78 VAL A N 1
ATOM 589 C CA . VAL A 1 78 ? -15.922 8.211 9.789 1 93.94 78 VAL A CA 1
ATOM 590 C C . VAL A 1 78 ? -15.312 9.32 10.641 1 93.94 78 VAL A C 1
ATOM 592 O O . VAL A 1 78 ? -15.195 10.461 10.195 1 93.94 78 VAL A O 1
ATOM 595 N N . THR A 1 79 ? -14.953 8.992 11.891 1 95.81 79 THR A N 1
ATOM 596 C CA . THR A 1 79 ? -14.234 9.93 12.75 1 95.81 79 THR A CA 1
ATOM 597 C C . THR A 1 79 ? -12.859 10.25 12.164 1 95.81 79 THR A C 1
ATOM 599 O O . THR A 1 79 ? -12.148 9.359 11.695 1 95.81 79 THR A O 1
ATOM 602 N N . TYR A 1 80 ? -12.578 11.523 12.18 1 96.75 80 TYR A N 1
ATOM 603 C CA . TYR A 1 80 ? -11.258 11.891 11.672 1 96.75 80 TYR A CA 1
ATOM 604 C C . TYR A 1 80 ? -10.664 13.039 12.477 1 96.75 80 TYR A C 1
ATOM 606 O O . TYR A 1 80 ? -11.383 13.742 13.188 1 96.75 80 TYR A O 1
ATOM 614 N N . VAL A 1 81 ? -9.305 13.133 12.422 1 96.62 81 VAL A N 1
ATOM 615 C CA . VAL A 1 81 ? -8.516 14.234 12.969 1 96.62 81 VAL A CA 1
ATOM 616 C C . 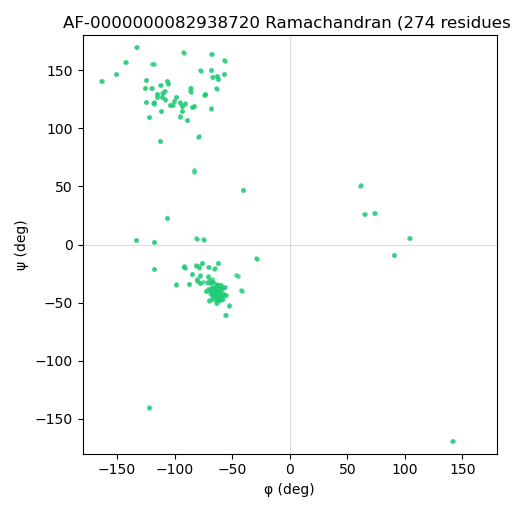VAL A 1 81 ? -7.617 14.82 11.875 1 96.62 81 VAL A C 1
ATOM 618 O O . VAL A 1 81 ? -7.012 14.078 11.102 1 96.62 81 VAL A O 1
ATOM 621 N N . LEU A 1 82 ? -7.609 16.125 11.828 1 95.19 82 LEU A N 1
ATOM 622 C CA . LEU A 1 82 ? -6.707 16.812 10.898 1 95.19 82 LEU A CA 1
ATOM 623 C C . LEU A 1 82 ? -5.473 17.328 11.633 1 95.19 82 LEU A C 1
ATOM 625 O O . LEU A 1 82 ? -5.586 18.031 12.633 1 95.19 82 LEU A O 1
ATOM 629 N N . GLU A 1 83 ? -4.328 16.906 11.164 1 95.81 83 GLU A N 1
ATOM 630 C CA . GLU A 1 83 ? -3.053 17.344 11.719 1 95.81 83 GLU A CA 1
ATOM 631 C C . GLU A 1 83 ? -2.227 18.094 10.672 1 95.81 83 GLU A C 1
ATOM 633 O O . GLU A 1 83 ? -1.91 17.531 9.617 1 95.81 83 GLU A O 1
ATOM 638 N N . MET A 1 84 ? -1.886 19.328 10.969 1 94.19 84 MET A N 1
ATOM 639 C CA . MET A 1 84 ? -0.959 20.109 10.148 1 94.19 84 MET A CA 1
ATOM 640 C C . MET A 1 84 ? 0.459 20.016 10.703 1 94.19 84 MET A C 1
ATOM 642 O O . MET A 1 84 ? 0.706 20.391 11.852 1 94.19 84 MET A O 1
ATOM 646 N N . LEU A 1 85 ? 1.351 19.562 9.891 1 95.44 85 LEU A N 1
ATOM 647 C CA . LEU A 1 85 ? 2.736 19.406 10.32 1 95.44 85 LEU A CA 1
ATOM 648 C C . LEU A 1 85 ? 3.67 20.25 9.469 1 95.44 85 LEU A C 1
ATOM 650 O O . LEU A 1 85 ? 3.318 20.656 8.359 1 95.44 85 LEU A O 1
ATOM 654 N N . HIS A 1 86 ? 4.844 20.594 10.047 1 95.38 86 HIS A N 1
ATOM 655 C CA . HIS A 1 86 ? 5.844 21.391 9.336 1 95.38 86 HIS A CA 1
ATOM 656 C C . HIS A 1 86 ? 7.09 20.547 9.039 1 95.38 86 HIS A C 1
ATOM 658 O O . HIS A 1 86 ? 7.52 19.766 9.875 1 95.38 86 HIS A O 1
ATOM 664 N N . GLY A 1 87 ? 7.609 20.703 7.824 1 95.94 87 GLY A N 1
ATOM 665 C CA . GLY A 1 87 ? 8.828 20.016 7.445 1 95.94 87 GLY A CA 1
ATOM 666 C C . GLY A 1 87 ? 8.812 19.516 6.02 1 95.94 87 GLY A C 1
ATOM 667 O O . GLY A 1 87 ? 8.008 19.969 5.203 1 95.94 87 GLY A O 1
ATOM 668 N N . GLU A 1 88 ? 9.82 18.672 5.672 1 96.19 88 GLU A N 1
ATOM 669 C CA . GLU A 1 88 ? 9.797 17.969 4.391 1 96.19 88 GLU A CA 1
ATOM 670 C C . GLU A 1 88 ? 8.773 16.844 4.398 1 96.19 88 GLU A C 1
ATOM 672 O O . GLU A 1 88 ? 8.758 16.016 5.312 1 96.19 88 GLU A O 1
ATOM 677 N N . PRO A 1 89 ? 7.965 16.766 3.49 1 96.75 89 PRO A N 1
ATOM 678 C CA . PRO A 1 89 ? 6.832 15.828 3.525 1 96.75 89 PRO A CA 1
ATOM 679 C C . PRO A 1 89 ? 7.254 14.391 3.807 1 96.75 89 PRO A C 1
ATOM 681 O O . PRO A 1 89 ? 6.754 13.766 4.746 1 96.75 89 PRO A O 1
ATOM 684 N N . GLY A 1 90 ? 8.195 13.844 3.07 1 97.12 90 GLY A N 1
ATOM 685 C CA . GLY A 1 90 ? 8.602 12.453 3.232 1 97.12 90 GLY A CA 1
ATOM 686 C C . GLY A 1 90 ? 9.047 12.125 4.645 1 97.12 90 GLY A C 1
ATOM 687 O O . GLY A 1 90 ? 8.383 11.359 5.344 1 97.12 90 GLY A O 1
ATOM 688 N N . PRO A 1 91 ? 10.109 12.836 5.094 1 97.88 91 PRO A N 1
ATOM 689 C CA . PRO A 1 91 ? 10.602 12.578 6.449 1 97.88 91 PRO A CA 1
ATOM 690 C C . PRO A 1 91 ? 9.562 12.883 7.523 1 97.88 91 PRO A C 1
ATOM 692 O O . PRO A 1 91 ? 9.453 12.141 8.508 1 97.88 91 PRO A O 1
ATOM 695 N N . THR A 1 92 ? 8.789 13.891 7.367 1 98.19 92 THR A N 1
ATOM 696 C CA . THR A 1 92 ? 7.812 14.297 8.367 1 98.19 92 THR A CA 1
ATOM 697 C C . THR A 1 92 ? 6.703 13.258 8.5 1 98.19 92 THR A C 1
ATOM 699 O O . THR A 1 92 ? 6.324 12.883 9.609 1 98.19 92 THR A O 1
ATOM 702 N N . ILE A 1 93 ? 6.207 12.742 7.395 1 98.38 93 ILE A N 1
ATOM 703 C CA . ILE A 1 93 ? 5.152 11.734 7.398 1 98.38 93 ILE A CA 1
ATOM 704 C C . ILE A 1 93 ? 5.676 10.445 8.023 1 98.38 93 ILE A C 1
ATOM 706 O O . ILE A 1 93 ? 5 9.844 8.859 1 98.38 93 ILE A O 1
ATOM 710 N N . VAL A 1 94 ? 6.883 10.055 7.664 1 98.38 94 VAL A N 1
ATOM 711 C CA . VAL A 1 94 ? 7.484 8.828 8.18 1 98.38 94 VAL A CA 1
ATOM 712 C C . VAL A 1 94 ? 7.656 8.93 9.695 1 98.38 94 VAL A C 1
ATOM 714 O O . VAL A 1 94 ? 7.297 8.008 10.43 1 98.38 94 VAL A O 1
ATOM 717 N N . ASP A 1 95 ? 8.195 10.047 10.133 1 98.25 95 ASP A N 1
ATOM 718 C CA . ASP A 1 95 ? 8.422 10.25 11.555 1 98.25 95 ASP A CA 1
ATOM 719 C C . ASP A 1 95 ? 7.109 10.195 12.336 1 98.25 95 ASP A C 1
ATOM 721 O O . ASP A 1 95 ? 7.023 9.516 13.359 1 98.25 95 ASP A O 1
ATOM 725 N N . TYR A 1 96 ? 6.148 10.852 11.82 1 98.44 96 TYR A N 1
ATOM 726 C CA . TYR A 1 96 ? 4.844 10.875 12.469 1 98.44 96 TYR A CA 1
ATOM 727 C C . TYR A 1 96 ? 4.227 9.484 12.516 1 98.44 96 TYR A C 1
ATOM 729 O O . TYR A 1 96 ? 3.719 9.055 13.555 1 98.44 96 TYR A O 1
ATOM 737 N N . ALA A 1 97 ? 4.258 8.75 11.461 1 98.25 97 ALA A N 1
ATOM 738 C CA . ALA A 1 97 ? 3.709 7.398 11.367 1 98.25 97 ALA A CA 1
ATOM 739 C C . ALA A 1 97 ? 4.395 6.465 12.367 1 98.25 97 ALA A C 1
ATOM 741 O O . ALA A 1 97 ? 3.729 5.688 13.055 1 98.25 97 ALA A O 1
ATOM 742 N N . ASN A 1 98 ? 5.707 6.574 12.422 1 97.75 98 ASN A N 1
ATOM 743 C CA . ASN A 1 98 ? 6.492 5.613 13.188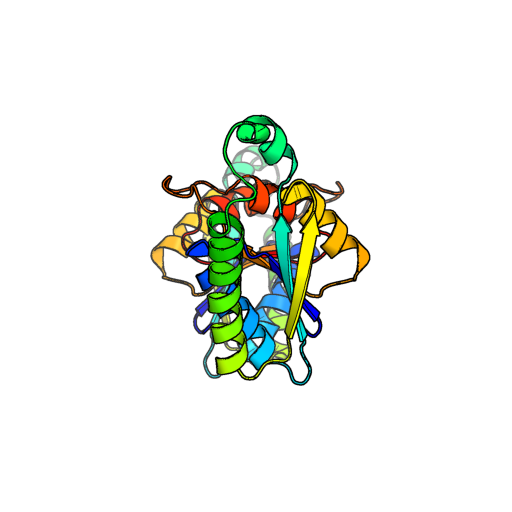 1 97.75 98 ASN A CA 1
ATOM 744 C C . ASN A 1 98 ? 6.395 5.879 14.688 1 97.75 98 ASN A C 1
ATOM 746 O O . ASN A 1 98 ? 6.691 5 15.5 1 97.75 98 ASN A O 1
ATOM 750 N N . LYS A 1 99 ? 5.926 7.066 15.07 1 97.06 99 LYS A N 1
ATOM 751 C CA . LYS A 1 99 ? 5.797 7.426 16.484 1 97.06 99 LYS A CA 1
ATOM 752 C C . LYS A 1 99 ? 4.418 7.059 17.016 1 97.06 99 LYS A C 1
ATOM 754 O O . LYS A 1 99 ? 4.215 6.996 18.234 1 97.06 99 LYS A O 1
ATOM 759 N N . GLN A 1 100 ? 3.309 6.836 16.328 1 91.56 100 GLN A N 1
ATOM 760 C CA . GLN A 1 100 ? 1.931 6.73 16.797 1 91.56 100 GLN A CA 1
ATOM 761 C C . GLN A 1 100 ? 1.358 5.344 16.516 1 91.56 100 GLN A C 1
ATOM 763 O O . GLN A 1 100 ? 0.257 5.02 16.969 1 91.56 100 GLN A O 1
ATOM 768 N N . GLY A 1 101 ? 2.004 4.402 15.992 1 92.5 101 GLY A N 1
ATOM 769 C CA . GLY A 1 101 ? 1.576 3.027 15.781 1 92.5 101 GLY A CA 1
ATOM 770 C C . GLY A 1 101 ? 0.372 2.914 14.867 1 92.5 101 GLY A C 1
ATOM 771 O O . GLY A 1 101 ? -0.624 2.277 15.219 1 92.5 101 GLY A O 1
ATOM 772 N N . PHE A 1 102 ? 0.213 3.406 13.766 1 98.12 102 PHE A N 1
ATOM 773 C CA . PHE A 1 102 ? -0.861 3.318 12.781 1 98.12 102 PHE A CA 1
ATOM 774 C C . PHE A 1 102 ? -0.949 1.912 12.203 1 98.12 102 PHE A C 1
ATOM 776 O O . PHE A 1 102 ? 0.074 1.256 11.992 1 98.12 102 PHE A O 1
ATOM 783 N N . ASP A 1 103 ? -2.16 1.471 11.938 1 97.94 103 ASP A N 1
ATOM 784 C CA . ASP A 1 103 ? -2.4 0.149 11.359 1 97.94 103 ASP A CA 1
ATOM 785 C C . ASP A 1 103 ? -2.111 0.138 9.867 1 97.94 103 ASP A C 1
ATOM 787 O O . ASP A 1 103 ? -1.804 -0.911 9.297 1 97.94 103 ASP A O 1
ATOM 791 N N . VAL A 1 104 ? -2.27 1.337 9.289 1 98.56 104 VAL A N 1
ATOM 792 C CA . VAL A 1 104 ? -1.999 1.491 7.863 1 98.56 104 VAL A CA 1
ATOM 793 C C . VAL A 1 104 ? -1.84 2.971 7.523 1 98.56 104 VAL A C 1
ATOM 795 O O . VAL A 1 104 ? -2.492 3.826 8.125 1 98.56 104 VAL A O 1
ATOM 798 N N . LEU A 1 105 ? -0.913 3.217 6.672 1 98.88 105 LEU A N 1
ATOM 799 C CA . LEU A 1 105 ? -0.712 4.543 6.098 1 98.88 105 LEU A CA 1
ATOM 800 C C . LEU A 1 105 ? -1.148 4.57 4.637 1 98.88 105 LEU A C 1
ATOM 802 O O . LEU A 1 105 ? -0.693 3.756 3.83 1 98.88 105 LEU A O 1
ATOM 806 N N . VAL A 1 106 ? -2.053 5.488 4.297 1 98.88 106 VAL A N 1
ATOM 807 C CA . VAL A 1 106 ? -2.574 5.629 2.939 1 98.88 106 VAL A CA 1
ATOM 808 C C . VAL A 1 106 ? -2.025 6.902 2.303 1 98.88 106 VAL A C 1
ATOM 810 O O . VAL A 1 106 ? -2.096 7.98 2.895 1 98.88 106 VAL A O 1
ATOM 813 N N . ILE A 1 107 ? -1.52 6.773 1.071 1 98.75 107 ILE A N 1
ATOM 814 C CA . ILE A 1 107 ? -0.881 7.906 0.404 1 98.75 107 ILE A CA 1
ATOM 815 C C . ILE A 1 107 ? -1.051 7.773 -1.107 1 98.75 107 ILE A C 1
ATOM 817 O O . ILE A 1 107 ? -1.158 6.664 -1.634 1 98.75 107 ILE A O 1
ATOM 821 N N . GLY A 1 108 ? -1.163 8.883 -1.754 1 97.81 108 GLY A N 1
ATOM 822 C CA . GLY A 1 108 ? -1.117 8.867 -3.207 1 97.81 108 GLY A CA 1
ATOM 823 C C . GLY A 1 108 ? 0.249 8.5 -3.756 1 97.81 108 GLY A C 1
ATOM 824 O O . GLY A 1 108 ? 1.274 8.836 -3.16 1 97.81 108 GLY A O 1
ATOM 825 N N . SER A 1 109 ? 0.287 7.887 -4.902 1 97 109 SER A N 1
ATOM 826 C CA . SER A 1 109 ? 1.549 7.496 -5.523 1 97 109 SER A CA 1
ATOM 827 C C . SER A 1 109 ? 2.316 8.719 -6.027 1 97 109 SER A C 1
ATOM 829 O O . SER A 1 109 ? 3.537 8.664 -6.188 1 97 109 SER A O 1
ATOM 831 N N . ARG A 1 110 ? 1.493 9.75 -6.352 1 94.31 110 ARG A N 1
ATOM 832 C CA . ARG A 1 110 ? 2.049 11.023 -6.805 1 94.31 110 ARG A CA 1
ATOM 833 C C . ARG A 1 110 ? 1.392 12.195 -6.082 1 94.31 110 ARG A C 1
ATOM 835 O O . ARG A 1 110 ? 0.447 12 -5.312 1 94.31 110 ARG A O 1
ATOM 842 N N . GLY A 1 111 ? 1.996 13.344 -6.293 1 91.31 111 GLY A N 1
ATOM 843 C CA . GLY A 1 111 ? 1.491 14.547 -5.656 1 91.31 111 GLY A CA 1
ATOM 844 C C . GLY A 1 111 ? 1.12 15.633 -6.648 1 91.31 111 GLY A C 1
ATOM 845 O O . GLY A 1 111 ? 0.541 15.352 -7.699 1 91.31 111 GLY A O 1
ATOM 846 N N . LEU A 1 112 ? 1.421 16.766 -6.273 1 85.19 112 LEU A N 1
ATOM 847 C CA . LEU A 1 112 ? 0.975 17.953 -6.992 1 85.19 112 LEU A CA 1
ATOM 848 C C . LEU A 1 112 ? 1.679 18.078 -8.344 1 85.19 112 LEU A C 1
ATOM 850 O O . LEU A 1 112 ? 1.167 18.719 -9.258 1 85.19 112 LEU A O 1
ATOM 854 N N . ASN A 1 113 ? 2.822 17.391 -8.508 1 77.88 113 ASN A N 1
ATOM 855 C CA . ASN A 1 113 ? 3.555 17.484 -9.766 1 77.88 113 ASN A CA 1
ATOM 856 C C . ASN A 1 113 ? 3.414 16.219 -10.594 1 77.88 113 ASN A C 1
ATOM 858 O O . ASN A 1 113 ? 4.254 15.93 -11.453 1 77.88 113 ASN A O 1
ATOM 862 N N . GLY A 1 114 ? 2.436 15.453 -10.422 1 66.19 114 GLY A N 1
ATOM 863 C CA . GLY A 1 114 ? 2.355 14.086 -10.922 1 66.19 114 GLY A CA 1
ATOM 864 C C . GLY A 1 114 ? 1.906 14 -12.367 1 66.19 114 GLY A C 1
ATOM 865 O O . GLY A 1 114 ? 0.967 13.273 -12.688 1 66.19 114 GLY A O 1
ATOM 866 N N . LEU A 1 115 ? 2.621 14.539 -13.336 1 72.25 115 LEU A N 1
ATOM 867 C CA . LEU A 1 115 ? 2.201 14.414 -14.727 1 72.25 115 LEU A CA 1
ATOM 868 C C . LEU A 1 115 ? 2.828 13.18 -15.375 1 72.25 115 LEU A C 1
ATOM 870 O O . LEU A 1 115 ? 2.316 12.672 -16.375 1 72.25 115 LEU A O 1
ATOM 874 N N . GLN A 1 116 ? 3.895 12.695 -14.734 1 74.38 116 GLN A N 1
ATOM 875 C CA . GLN A 1 116 ? 4.621 11.602 -15.367 1 74.38 116 GLN A CA 1
ATOM 876 C C . GLN A 1 116 ? 4.008 10.25 -15.008 1 74.38 116 GLN A C 1
ATOM 878 O O . GLN A 1 116 ? 3.668 10.008 -13.844 1 74.38 116 GLN A O 1
ATOM 883 N N . GLU A 1 117 ? 3.863 9.422 -16.094 1 74.88 117 GLU A N 1
ATOM 884 C CA . GLU A 1 117 ? 3.334 8.078 -15.883 1 74.88 117 GLU A CA 1
ATOM 885 C C . GLU A 1 117 ? 4.402 7.145 -15.32 1 74.88 117 GLU A C 1
ATOM 887 O O . GLU A 1 117 ? 5.598 7.336 -15.57 1 74.88 117 GLU A O 1
ATOM 892 N N . PHE A 1 118 ? 4.059 6.199 -14.578 1 74.69 118 PHE A N 1
ATOM 893 C CA . PHE A 1 118 ? 4.875 5.094 -14.086 1 74.69 118 PHE A CA 1
ATOM 894 C C . PHE A 1 118 ? 5.98 5.602 -13.172 1 74.69 118 PHE A C 1
ATOM 896 O O . PHE A 1 118 ? 7.121 5.148 -13.25 1 74.69 118 PHE A O 1
ATOM 903 N N . VAL A 1 119 ? 5.645 6.707 -12.617 1 87 119 VAL A N 1
ATOM 904 C CA . VAL A 1 119 ? 6.594 7.203 -11.625 1 87 119 VAL A CA 1
ATOM 905 C C . VAL A 1 119 ? 5.98 7.117 -10.234 1 87 119 VAL A C 1
ATOM 907 O O . VAL A 1 119 ? 4.789 7.395 -10.055 1 87 119 VAL A O 1
ATOM 910 N N . LEU A 1 120 ? 6.668 6.5 -9.352 1 94.31 120 LEU A N 1
ATOM 911 C CA . LEU A 1 120 ? 6.363 6.625 -7.926 1 94.31 120 LEU A CA 1
ATOM 912 C C . LEU A 1 120 ? 7 7.883 -7.344 1 94.31 120 LEU A C 1
ATOM 914 O O . LEU A 1 120 ? 8.211 8.07 -7.441 1 94.31 120 LEU A O 1
ATOM 918 N N . GLY A 1 121 ? 6.16 8.758 -6.836 1 95.38 121 GLY A N 1
ATOM 919 C CA . GLY A 1 121 ? 6.664 10.008 -6.289 1 95.38 121 GLY A CA 1
ATOM 920 C C . GLY A 1 121 ? 7.695 9.805 -5.195 1 95.38 121 GLY A C 1
ATOM 921 O O . GLY A 1 121 ? 7.723 8.758 -4.543 1 95.38 121 GLY A O 1
ATOM 922 N N . SER A 1 122 ? 8.5 10.836 -4.973 1 94.5 122 SER A N 1
ATOM 923 C CA . SER A 1 122 ? 9.586 10.766 -4 1 94.5 122 SER A CA 1
ATOM 924 C C . SER A 1 122 ? 9.055 10.578 -2.584 1 94.5 122 SER A C 1
ATOM 926 O O . SER A 1 122 ? 9.617 9.82 -1.795 1 94.5 122 SER A O 1
ATOM 928 N N . VAL A 1 123 ? 7.949 11.211 -2.242 1 96.69 123 VAL A N 1
ATOM 929 C CA . VAL A 1 123 ? 7.383 11.109 -0.899 1 96.69 123 VAL A CA 1
ATOM 930 C C . VAL A 1 123 ? 6.82 9.711 -0.675 1 96.69 123 VAL A C 1
ATOM 932 O O . VAL A 1 123 ? 7.121 9.07 0.333 1 96.69 123 VAL A O 1
ATOM 935 N N . SER A 1 124 ? 6.035 9.219 -1.623 1 97.69 124 SER A N 1
ATOM 936 C CA . SER A 1 124 ? 5.441 7.891 -1.483 1 97.69 124 SER A CA 1
ATOM 937 C C . SER A 1 124 ? 6.512 6.805 -1.441 1 97.69 124 SER A C 1
ATOM 939 O O . SER A 1 124 ? 6.387 5.828 -0.7 1 97.69 124 SER A O 1
ATOM 941 N N . HIS A 1 125 ? 7.535 7.016 -2.197 1 96.06 125 HIS A N 1
ATOM 942 C CA . HIS A 1 125 ? 8.641 6.066 -2.162 1 96.06 125 HIS A CA 1
ATOM 943 C C . HIS A 1 125 ? 9.297 6.031 -0.783 1 96.06 125 HIS A C 1
ATOM 945 O O . HIS A 1 125 ? 9.531 4.953 -0.23 1 96.06 125 HIS A O 1
ATOM 951 N N . LYS A 1 126 ? 9.625 7.168 -0.27 1 96.88 126 LYS A N 1
ATOM 952 C CA . LYS A 1 126 ? 10.234 7.262 1.052 1 96.88 126 LYS A CA 1
ATOM 953 C C . LYS A 1 126 ? 9.344 6.637 2.119 1 96.88 126 LYS A C 1
ATOM 955 O O . LYS A 1 126 ? 9.82 5.898 2.982 1 96.88 126 LYS A O 1
ATOM 960 N N . VAL A 1 127 ? 8.102 6.902 2.045 1 98.06 127 VAL A N 1
ATOM 961 C CA . VAL A 1 127 ? 7.129 6.387 3.002 1 98.06 127 VAL A CA 1
ATOM 962 C C . VAL A 1 127 ? 7.07 4.863 2.906 1 98.06 127 VAL A C 1
ATOM 964 O O . VAL A 1 127 ? 7.152 4.168 3.922 1 98.06 127 VAL A O 1
ATOM 967 N N . ALA A 1 128 ? 6.969 4.34 1.722 1 97.5 128 ALA A N 1
ATOM 968 C CA . ALA A 1 128 ? 6.91 2.893 1.524 1 97.5 128 ALA A CA 1
ATOM 969 C C . ALA A 1 128 ? 8.148 2.209 2.096 1 97.5 128 ALA A C 1
ATOM 971 O O . ALA A 1 128 ? 8.055 1.124 2.674 1 97.5 128 ALA A O 1
ATOM 972 N N . LYS A 1 129 ? 9.227 2.842 1.938 1 96.19 129 LYS A N 1
ATOM 973 C CA . LYS A 1 129 ? 10.508 2.266 2.33 1 96.19 129 LYS A CA 1
ATOM 974 C C . LYS A 1 129 ? 10.711 2.35 3.84 1 96.19 129 LYS A C 1
ATOM 976 O O . LYS A 1 129 ? 11.25 1.426 4.453 1 96.19 129 LYS A O 1
ATOM 981 N N . ARG A 1 130 ? 10.172 3.436 4.469 1 96.81 130 ARG A N 1
ATOM 982 C CA . ARG A 1 130 ? 10.688 3.748 5.797 1 96.81 130 ARG A CA 1
ATOM 983 C C . ARG A 1 130 ? 9.594 3.654 6.852 1 96.81 130 ARG A C 1
ATOM 985 O O . ARG A 1 130 ? 9.883 3.611 8.055 1 96.81 130 ARG A O 1
ATOM 992 N N . ALA A 1 131 ? 8.367 3.748 6.461 1 97.5 131 ALA A N 1
ATOM 993 C CA . ALA A 1 131 ? 7.301 3.6 7.449 1 97.5 131 ALA A CA 1
ATOM 994 C C . ALA A 1 131 ? 7.312 2.203 8.062 1 97.5 131 ALA A C 1
ATOM 996 O O . ALA A 1 131 ? 7.523 1.211 7.363 1 97.5 131 ALA A O 1
ATOM 997 N N . ASN A 1 132 ? 6.977 2.104 9.312 1 96.19 132 ASN A N 1
ATOM 998 C CA . ASN A 1 132 ? 6.953 0.82 10.008 1 96.19 132 ASN A CA 1
ATOM 999 C C . ASN A 1 132 ? 5.629 0.091 9.789 1 96.19 132 ASN A C 1
ATOM 1001 O O . ASN A 1 132 ? 5.559 -1.131 9.93 1 96.19 132 ASN A O 1
ATOM 1005 N N . CYS A 1 133 ? 4.641 0.765 9.531 1 97.62 133 CYS A N 1
ATOM 1006 C CA . CYS A 1 133 ? 3.32 0.177 9.328 1 97.62 133 CYS A CA 1
ATOM 1007 C C . CYS A 1 133 ? 3.082 -0.125 7.852 1 97.62 133 CYS A C 1
ATOM 1009 O O . CYS A 1 133 ? 3.834 0.336 6.992 1 97.62 133 CYS A O 1
ATOM 1011 N N . PRO A 1 134 ? 2.102 -0.906 7.512 1 98.5 134 PRO A N 1
ATOM 1012 C CA . PRO A 1 134 ? 1.72 -1.109 6.109 1 98.5 134 PRO A CA 1
ATOM 1013 C C . PRO A 1 134 ? 1.377 0.196 5.398 1 98.5 134 PRO A C 1
ATOM 1015 O O . PRO A 1 134 ? 0.871 1.132 6.023 1 98.5 134 PRO A O 1
ATOM 1018 N N . VAL A 1 135 ? 1.685 0.24 4.098 1 98.88 135 VAL A N 1
ATOM 1019 C CA . VAL A 1 135 ? 1.443 1.443 3.311 1 98.88 135 VAL A CA 1
ATOM 1020 C C . VAL A 1 135 ? 0.584 1.102 2.096 1 98.88 135 VAL A C 1
ATOM 1022 O O . VAL A 1 135 ? 0.938 0.223 1.306 1 98.88 135 VAL A O 1
ATOM 1025 N N . LEU A 1 136 ? -0.534 1.747 1.97 1 98.88 136 LEU A N 1
ATOM 1026 C CA . LEU A 1 136 ? -1.358 1.671 0.769 1 98.88 136 LEU A CA 1
ATOM 1027 C C . LEU A 1 136 ? -1.055 2.832 -0.173 1 98.88 136 LEU A C 1
ATOM 1029 O O . LEU A 1 136 ? -1.356 3.986 0.14 1 98.88 136 LEU A O 1
ATOM 1033 N N . ILE A 1 137 ? -0.458 2.516 -1.25 1 98.75 137 ILE A N 1
ATOM 1034 C CA . ILE A 1 137 ? -0.139 3.496 -2.281 1 98.75 137 ILE A CA 1
ATOM 1035 C C . ILE A 1 137 ? -1.25 3.525 -3.328 1 98.75 137 ILE A C 1
ATOM 1037 O O . ILE A 1 137 ? -1.478 2.535 -4.027 1 98.75 137 ILE A O 1
ATOM 1041 N N . VAL A 1 138 ? -1.879 4.684 -3.479 1 98.25 138 VAL A N 1
ATOM 1042 C CA . VAL A 1 138 ? -3.045 4.812 -4.348 1 98.25 138 VAL A CA 1
ATOM 1043 C C . VAL A 1 138 ? -2.658 5.566 -5.617 1 98.25 138 VAL A C 1
ATOM 1045 O O . VAL A 1 138 ? -1.922 6.555 -5.562 1 98.25 138 VAL A O 1
ATOM 1048 N N . LYS A 1 139 ? -3.23 5.082 -6.727 1 93.69 139 LYS A N 1
ATOM 1049 C CA . LYS A 1 139 ? -2.848 5.594 -8.039 1 93.69 139 LYS A CA 1
ATOM 1050 C C . LYS A 1 139 ? -3.885 6.578 -8.57 1 93.69 139 LYS A C 1
ATOM 1052 O O . LYS A 1 139 ? -5.055 6.527 -8.18 1 93.69 139 LYS A O 1
ATOM 1057 N N . MET B 1 1 ? -15.766 -1.536 -2.533 1 92.06 1 MET B N 1
ATOM 1058 C CA . MET B 1 1 ? -14.602 -0.929 -3.182 1 92.06 1 MET B CA 1
ATOM 1059 C C . MET B 1 1 ? -13.594 -1.992 -3.596 1 92.06 1 MET B C 1
ATOM 1061 O O . MET B 1 1 ? -13.062 -1.954 -4.707 1 92.06 1 MET B O 1
ATOM 1065 N N . TYR B 1 2 ? -13.398 -2.982 -2.844 1 96.19 2 TYR B N 1
ATOM 1066 C CA . TYR B 1 2 ? -12.422 -4.027 -3.129 1 96.19 2 TYR B CA 1
ATOM 1067 C C . TYR B 1 2 ? -13.109 -5.352 -3.428 1 96.19 2 TYR B C 1
ATOM 1069 O O . TYR B 1 2 ? -13.305 -6.176 -2.531 1 96.19 2 TYR B O 1
ATOM 1077 N N . ASN B 1 3 ? -13.422 -5.586 -4.652 1 96.19 3 ASN B N 1
ATOM 1078 C CA . ASN B 1 3 ? -14.102 -6.805 -5.082 1 96.19 3 ASN B CA 1
ATOM 1079 C C . ASN B 1 3 ? -13.117 -7.82 -5.656 1 96.19 3 ASN B C 1
ATOM 1081 O O . ASN B 1 3 ? -13.352 -9.031 -5.574 1 96.19 3 ASN B O 1
ATOM 1085 N N . LYS B 1 4 ? -12.164 -7.328 -6.273 1 98.06 4 LYS B N 1
ATOM 1086 C CA . LYS B 1 4 ? -11.102 -8.156 -6.832 1 98.06 4 LYS B CA 1
ATOM 1087 C C . LYS B 1 4 ? -9.742 -7.754 -6.273 1 98.06 4 LYS B C 1
ATOM 1089 O O . LYS B 1 4 ? -9.219 -6.691 -6.613 1 98.06 4 LYS B O 1
ATOM 1094 N N . ILE B 1 5 ? -9.188 -8.609 -5.453 1 98.5 5 ILE B N 1
ATOM 1095 C CA . ILE B 1 5 ? -7.953 -8.32 -4.73 1 98.5 5 ILE B CA 1
ATOM 1096 C C . ILE B 1 5 ? -6.852 -9.273 -5.188 1 98.5 5 ILE B C 1
ATOM 1098 O O . ILE B 1 5 ? -7.07 -10.484 -5.293 1 98.5 5 ILE B O 1
ATOM 1102 N N . LEU B 1 6 ? -5.734 -8.734 -5.531 1 98.88 6 LEU B N 1
ATOM 1103 C CA . LEU B 1 6 ? -4.578 -9.547 -5.871 1 98.88 6 LEU B CA 1
ATOM 1104 C C . LEU B 1 6 ? -3.617 -9.656 -4.691 1 98.88 6 LEU B C 1
ATOM 1106 O O . LEU B 1 6 ? -3.227 -8.633 -4.113 1 98.88 6 LEU B O 1
ATOM 1110 N N . LEU B 1 7 ? -3.283 -10.836 -4.332 1 98.69 7 LEU B N 1
ATOM 1111 C CA . LEU B 1 7 ? -2.264 -11.109 -3.324 1 98.69 7 LEU B CA 1
ATOM 1112 C C . LEU B 1 7 ? -1.032 -11.75 -3.953 1 98.69 7 LEU B C 1
ATOM 1114 O O . LEU B 1 7 ? -1.12 -12.836 -4.535 1 98.69 7 LEU B O 1
ATOM 1118 N N . ALA B 1 8 ? 0.074 -11.039 -3.912 1 98.25 8 ALA B N 1
ATOM 1119 C CA . ALA B 1 8 ? 1.349 -11.633 -4.305 1 98.25 8 ALA B CA 1
ATOM 1120 C C . ALA B 1 8 ? 1.985 -12.383 -3.137 1 98.25 8 ALA B C 1
ATOM 1122 O O . ALA B 1 8 ? 2.309 -11.781 -2.109 1 98.25 8 ALA B O 1
ATOM 1123 N N . ALA B 1 9 ? 2.166 -13.664 -3.326 1 96.25 9 ALA B N 1
ATOM 1124 C CA . ALA B 1 9 ? 2.656 -14.5 -2.232 1 96.25 9 ALA B CA 1
ATOM 1125 C C . ALA B 1 9 ? 3.908 -15.266 -2.648 1 96.25 9 ALA B C 1
ATOM 1127 O O . ALA B 1 9 ? 4.012 -15.727 -3.789 1 96.25 9 ALA B O 1
ATOM 1128 N N . ASP B 1 10 ? 4.863 -15.383 -1.674 1 92.75 10 ASP B N 1
ATOM 1129 C CA . ASP B 1 10 ? 6.062 -16.156 -1.962 1 92.75 10 ASP B CA 1
ATOM 1130 C C . ASP B 1 10 ? 6.395 -17.109 -0.813 1 92.75 10 ASP B C 1
ATOM 1132 O O . ASP B 1 10 ? 7.434 -17.766 -0.825 1 92.75 10 ASP B O 1
ATOM 1136 N N . GLY B 1 11 ? 5.504 -17.156 0.231 1 91.12 11 GLY B N 1
ATOM 1137 C CA . GLY B 1 11 ? 5.684 -18.062 1.363 1 91.12 11 GLY B CA 1
ATOM 1138 C C . GLY B 1 11 ? 6.477 -17.438 2.498 1 91.12 11 GLY B C 1
ATOM 1139 O O . GLY B 1 11 ? 6.617 -18.031 3.566 1 91.12 11 GLY B O 1
ATOM 1140 N N . SER B 1 12 ? 7.098 -16.25 2.355 1 92 12 SER B N 1
ATOM 1141 C CA . SER B 1 12 ? 7.832 -15.562 3.414 1 92 12 SER B CA 1
ATOM 1142 C C . SER B 1 12 ? 6.891 -15.07 4.512 1 92 12 SER B C 1
ATOM 1144 O O . SER B 1 12 ? 5.672 -15.055 4.328 1 92 12 SER B O 1
ATOM 1146 N N . GLU B 1 13 ? 7.398 -14.734 5.637 1 93.12 13 GLU B N 1
ATOM 1147 C CA . GLU B 1 13 ? 6.609 -14.18 6.73 1 93.12 13 GLU B CA 1
ATOM 1148 C C . GLU B 1 13 ? 5.93 -12.875 6.312 1 93.12 13 GLU B C 1
ATOM 1150 O O . GLU B 1 13 ? 4.797 -12.602 6.711 1 93.12 13 GLU B O 1
ATOM 1155 N N . HIS B 1 14 ? 6.598 -12.109 5.492 1 94.88 14 HIS B N 1
ATOM 1156 C CA . HIS B 1 14 ? 6 -10.875 4.992 1 94.88 14 HIS B CA 1
ATOM 1157 C C . HIS B 1 14 ? 4.793 -11.172 4.109 1 94.88 14 HIS B C 1
ATOM 1159 O O . HIS B 1 14 ? 3.797 -10.445 4.156 1 94.88 14 HIS B O 1
ATOM 1165 N N . SER B 1 15 ? 4.965 -12.234 3.307 1 95.38 15 SER B N 1
ATOM 1166 C CA . SER B 1 15 ? 3.848 -12.602 2.443 1 95.38 15 SER B CA 1
ATOM 1167 C C . SER B 1 15 ? 2.676 -13.141 3.256 1 95.38 15 SER B C 1
ATOM 1169 O O . SER B 1 15 ? 1.516 -12.938 2.891 1 95.38 15 SER B O 1
ATOM 1171 N N . LYS B 1 16 ? 2.957 -13.805 4.375 1 95.31 16 LYS B N 1
ATOM 1172 C CA . LYS B 1 16 ? 1.887 -14.273 5.25 1 95.31 16 LYS B CA 1
ATOM 1173 C C . LYS B 1 16 ? 1.15 -13.109 5.895 1 95.31 16 LYS B C 1
ATOM 1175 O O . LYS B 1 16 ? -0.08 -13.109 5.977 1 95.31 16 LYS B O 1
ATOM 1180 N N . ARG B 1 17 ? 1.858 -12.148 6.348 1 96.62 17 ARG B N 1
ATOM 1181 C CA . ARG B 1 17 ? 1.227 -10.953 6.898 1 96.62 17 ARG B CA 1
ATOM 1182 C C . ARG B 1 17 ? 0.418 -10.219 5.832 1 96.62 17 ARG B C 1
ATOM 1184 O O . ARG B 1 17 ? -0.656 -9.688 6.117 1 96.62 17 ARG B O 1
ATOM 1191 N N . ALA B 1 18 ? 0.977 -10.211 4.586 1 98.12 18 ALA B N 1
ATOM 1192 C CA . ALA B 1 18 ? 0.227 -9.633 3.475 1 98.12 18 ALA B CA 1
ATOM 1193 C C . ALA B 1 18 ? -1.088 -10.375 3.252 1 98.12 18 ALA B C 1
ATOM 1195 O O . ALA B 1 18 ? -2.117 -9.758 2.977 1 98.12 18 ALA B O 1
ATOM 1196 N N . ALA B 1 19 ? -1.045 -11.68 3.42 1 97.81 19 ALA B N 1
ATOM 1197 C CA . ALA B 1 19 ? -2.258 -12.477 3.287 1 97.81 19 ALA B CA 1
ATOM 1198 C C . ALA B 1 19 ? -3.287 -12.094 4.348 1 97.81 19 ALA B C 1
ATOM 1200 O O . ALA B 1 19 ? -4.473 -11.953 4.043 1 97.81 19 ALA B O 1
ATOM 1201 N N . ASP B 1 20 ? -2.844 -11.914 5.555 1 97.12 20 ASP B N 1
ATOM 1202 C CA . ASP B 1 20 ? -3.756 -11.492 6.613 1 97.12 20 ASP B CA 1
ATOM 1203 C C . ASP B 1 20 ? -4.484 -10.203 6.234 1 97.12 20 ASP B C 1
ATOM 1205 O O . ASP B 1 20 ? -5.699 -10.094 6.414 1 97.12 20 ASP B O 1
ATOM 1209 N N . HIS B 1 21 ? -3.77 -9.266 5.695 1 97.69 21 HIS B N 1
ATOM 1210 C CA . HIS B 1 21 ? -4.359 -7.996 5.293 1 97.69 21 HIS B CA 1
ATOM 1211 C C . HIS B 1 21 ? -5.316 -8.18 4.121 1 97.69 21 HIS B C 1
ATOM 1213 O O . HIS B 1 21 ? -6.426 -7.641 4.129 1 97.69 21 HIS B O 1
ATOM 1219 N N . ALA B 1 22 ? -4.883 -8.938 3.09 1 98.19 22 ALA B N 1
ATOM 1220 C CA .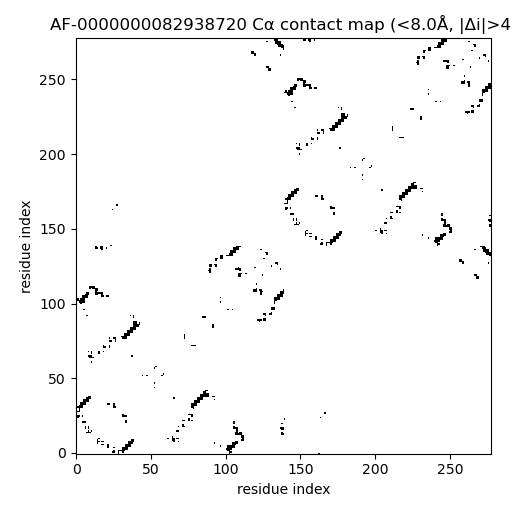 ALA B 1 22 ? -5.711 -9.156 1.905 1 98.19 22 ALA B CA 1
ATOM 1221 C C . ALA B 1 22 ? -7.047 -9.789 2.277 1 98.19 22 ALA B C 1
ATOM 1223 O O . ALA B 1 22 ? -8.102 -9.32 1.846 1 98.19 22 ALA B O 1
ATOM 1224 N N . PHE B 1 23 ? -7.004 -10.734 3.15 1 96.94 23 PHE B N 1
ATOM 1225 C CA . PHE B 1 23 ? -8.219 -11.469 3.471 1 96.94 23 PHE B CA 1
ATOM 1226 C C . PHE B 1 23 ? -9.078 -10.695 4.457 1 96.94 23 PHE B C 1
ATOM 1228 O O . PHE B 1 23 ? -10.312 -10.781 4.418 1 96.94 23 PHE B O 1
ATOM 1235 N N . HIS B 1 24 ? -8.469 -9.922 5.312 1 95.44 24 HIS B N 1
ATOM 1236 C CA . HIS B 1 24 ? -9.25 -9.016 6.148 1 95.44 24 HIS B CA 1
ATOM 1237 C C . HIS B 1 24 ? -10.031 -8.023 5.297 1 95.44 24 HIS B C 1
ATOM 1239 O O . HIS B 1 24 ? -11.234 -7.836 5.5 1 95.44 24 HIS B O 1
ATOM 1245 N N . ILE B 1 25 ? -9.352 -7.406 4.324 1 96.19 25 ILE B N 1
ATOM 1246 C CA . ILE B 1 25 ? -9.984 -6.441 3.436 1 96.19 25 ILE B CA 1
ATOM 1247 C C . ILE B 1 25 ? -11.109 -7.117 2.65 1 96.19 25 ILE B C 1
ATOM 1249 O O . ILE B 1 25 ? -12.203 -6.566 2.521 1 96.19 25 ILE B O 1
ATOM 1253 N N . ALA B 1 26 ? -10.852 -8.266 2.186 1 96.56 26 ALA B N 1
ATOM 1254 C CA . ALA B 1 26 ? -11.836 -9.016 1.416 1 96.56 26 ALA B CA 1
ATOM 1255 C C . ALA B 1 26 ? -13.062 -9.344 2.266 1 96.56 26 ALA B C 1
ATOM 1257 O O . ALA B 1 26 ? -14.195 -9.273 1.786 1 96.56 26 ALA B O 1
ATOM 1258 N N . ALA B 1 27 ? -12.82 -9.68 3.51 1 93.69 27 ALA B N 1
ATOM 1259 C CA . ALA B 1 27 ? -13.898 -10.086 4.406 1 93.69 27 ALA B CA 1
ATOM 1260 C C . ALA B 1 27 ? -14.859 -8.93 4.668 1 93.69 27 ALA B C 1
ATOM 1262 O O . ALA B 1 27 ? -16 -9.141 5.082 1 93.69 27 ALA B O 1
ATOM 1263 N N . CYS B 1 28 ? -14.445 -7.664 4.453 1 90.94 28 CYS B N 1
ATOM 1264 C CA . CYS B 1 28 ? -15.258 -6.48 4.695 1 90.94 28 CYS B CA 1
ATOM 1265 C C . CYS B 1 28 ? -16.203 -6.223 3.527 1 90.94 28 CYS B C 1
ATOM 1267 O O . CYS B 1 28 ? -17.094 -5.371 3.617 1 90.94 28 CYS B O 1
ATOM 1269 N N . SER B 1 29 ? -16.031 -6.75 2.375 1 87.19 29 SER B N 1
ATOM 1270 C CA . SER B 1 29 ? -16.875 -6.609 1.2 1 87.19 29 SER B CA 1
ATOM 1271 C C . SER B 1 29 ? -17.5 -7.945 0.797 1 87.19 29 SER B C 1
ATOM 1273 O O . SER B 1 29 ? -16.781 -8.875 0.43 1 87.19 29 SER B O 1
ATOM 1275 N N . PRO B 1 30 ? -18.875 -7.777 0.694 1 83.5 30 PRO B N 1
ATOM 1276 C CA . PRO B 1 30 ? -19.547 -9.008 0.263 1 83.5 30 PRO B CA 1
ATOM 1277 C C . PRO B 1 30 ? -19.219 -9.383 -1.181 1 83.5 30 PRO B C 1
ATOM 1279 O O . PRO B 1 30 ? -19.062 -8.5 -2.029 1 83.5 30 PRO B O 1
ATOM 1282 N N . ASP B 1 31 ? -18.562 -10.516 -1.529 1 91.12 31 ASP B N 1
ATOM 1283 C CA . ASP B 1 31 ? -18.375 -11.07 -2.865 1 91.12 31 ASP B CA 1
ATOM 1284 C C . ASP B 1 31 ? -16.938 -10.828 -3.35 1 91.12 31 ASP B C 1
ATOM 1286 O O . ASP B 1 31 ? -16.656 -10.938 -4.543 1 91.12 31 ASP B O 1
ATOM 1290 N N . SER B 1 32 ? -16.266 -10.32 -2.447 1 95.88 32 SER B N 1
ATOM 1291 C CA . SER B 1 32 ? -14.867 -10.109 -2.814 1 95.88 32 SER B CA 1
ATOM 1292 C C . SER B 1 32 ? -14.172 -11.43 -3.123 1 95.88 32 SER B C 1
ATOM 1294 O O . SER B 1 32 ? -14.5 -12.461 -2.539 1 95.88 32 SER B O 1
ATOM 1296 N N . THR B 1 33 ? -13.312 -11.438 -4.086 1 97.5 33 THR B N 1
ATOM 1297 C CA . THR B 1 33 ? -12.453 -12.57 -4.422 1 97.5 33 THR B CA 1
ATOM 1298 C C . THR B 1 33 ? -10.9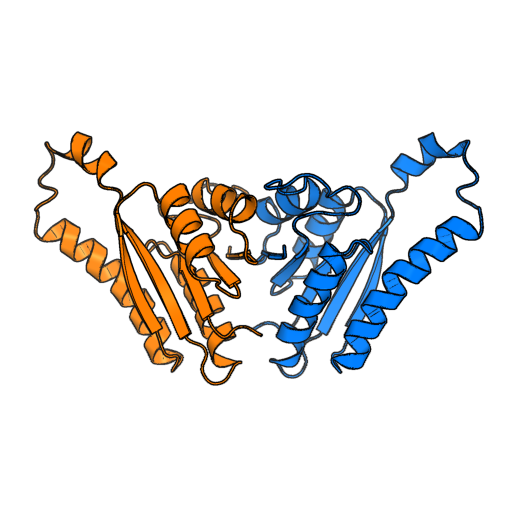84 -12.18 -4.32 1 97.5 33 THR B C 1
ATOM 1300 O O . THR B 1 33 ? -10.594 -11.094 -4.762 1 97.5 33 THR B O 1
ATOM 1303 N N . VAL B 1 34 ? -10.242 -13.031 -3.721 1 98.12 34 VAL B N 1
ATOM 1304 C CA . VAL B 1 34 ? -8.797 -12.836 -3.656 1 98.12 34 VAL B CA 1
ATOM 1305 C C . VAL B 1 34 ? -8.109 -13.781 -4.641 1 98.12 34 VAL B C 1
ATOM 1307 O O . VAL B 1 34 ? -8.312 -14.992 -4.602 1 98.12 34 VAL B O 1
ATOM 1310 N N . VAL B 1 35 ? -7.402 -13.219 -5.559 1 98.31 35 VAL B N 1
ATOM 1311 C CA . VAL B 1 35 ? -6.531 -14.008 -6.422 1 98.31 35 VAL B CA 1
ATOM 1312 C C . VAL B 1 35 ? -5.121 -14.047 -5.836 1 98.31 35 VAL B C 1
ATOM 1314 O O . VAL B 1 35 ? -4.457 -13.016 -5.727 1 98.31 35 VAL B O 1
ATOM 1317 N N . ILE B 1 36 ? -4.703 -15.242 -5.438 1 97.56 36 ILE B N 1
ATOM 1318 C CA . ILE B 1 36 ? -3.359 -15.453 -4.914 1 97.56 36 ILE B CA 1
ATOM 1319 C C . ILE B 1 36 ? -2.414 -15.828 -6.055 1 97.56 36 ILE B C 1
ATOM 1321 O O . ILE B 1 36 ? -2.637 -16.812 -6.758 1 97.56 36 ILE B O 1
ATOM 1325 N N . VAL B 1 37 ? -1.393 -15.008 -6.215 1 97.31 37 VAL B N 1
ATOM 1326 C CA . VAL B 1 37 ? -0.428 -15.328 -7.262 1 97.31 37 VAL B CA 1
ATOM 1327 C C . VAL B 1 37 ? 0.895 -15.758 -6.629 1 97.31 37 VAL B C 1
ATOM 1329 O O . VAL B 1 37 ? 1.376 -15.125 -5.688 1 97.31 37 VAL B O 1
ATOM 1332 N N . TYR B 1 38 ? 1.402 -16.812 -7.047 1 95.56 38 TYR B N 1
ATOM 1333 C CA . TYR B 1 38 ? 2.734 -17.328 -6.754 1 95.56 38 TYR B CA 1
ATOM 1334 C C . TYR B 1 38 ? 3.562 -17.453 -8.023 1 95.56 38 TYR B C 1
ATOM 1336 O O . TYR B 1 38 ? 3.164 -18.141 -8.969 1 95.56 38 TYR B O 1
ATOM 1344 N N . VAL B 1 39 ? 4.688 -16.797 -8.078 1 95.69 39 VAL B N 1
ATOM 1345 C CA . VAL B 1 39 ? 5.508 -16.766 -9.281 1 95.69 39 VAL B CA 1
ATOM 1346 C C . VAL B 1 39 ? 6.684 -17.734 -9.133 1 95.69 39 VAL B C 1
ATOM 1348 O O . VAL B 1 39 ? 7.453 -17.641 -8.172 1 95.69 39 VAL B O 1
ATOM 1351 N N . ILE B 1 40 ? 6.766 -18.688 -9.984 1 90.38 40 ILE B N 1
ATOM 1352 C CA . ILE B 1 40 ? 7.871 -19.625 -10.047 1 90.38 40 ILE B CA 1
ATOM 1353 C C . ILE B 1 40 ? 8.961 -19.094 -10.969 1 90.38 40 ILE B C 1
ATOM 1355 O O . ILE B 1 40 ? 8.727 -18.906 -12.172 1 90.38 40 ILE B O 1
ATOM 1359 N N . ASN B 1 41 ? 10.055 -18.672 -10.297 1 81.75 41 ASN B N 1
ATOM 1360 C CA . ASN B 1 41 ? 11.164 -18.156 -11.086 1 81.75 41 ASN B CA 1
ATOM 1361 C C . ASN B 1 41 ? 11.992 -19.281 -11.688 1 81.75 41 ASN B C 1
ATOM 1363 O O . ASN B 1 41 ? 12.695 -20 -10.969 1 81.75 41 ASN B O 1
ATOM 1367 N N . SER B 1 42 ? 11.727 -19.719 -12.898 1 64.88 42 SER B N 1
ATOM 1368 C CA . SER B 1 42 ? 12.453 -20.812 -13.531 1 64.88 42 SER B CA 1
ATOM 1369 C C . SER B 1 42 ? 13.867 -20.391 -13.914 1 64.88 42 SER B C 1
ATOM 1371 O O . SER B 1 42 ? 14.727 -21.234 -14.172 1 64.88 42 SER B O 1
ATOM 1373 N N . SER B 1 43 ? 14.016 -19.094 -14.289 1 58.16 43 SER B N 1
ATOM 1374 C CA . SER B 1 43 ? 15.375 -18.797 -14.742 1 58.16 43 SER B CA 1
ATOM 1375 C C . SER B 1 43 ? 16.406 -19.156 -13.672 1 58.16 43 SER B C 1
ATOM 1377 O O . SER B 1 43 ? 17.578 -19.406 -13.984 1 58.16 43 SER B O 1
ATOM 1379 N N . ARG B 1 44 ? 16.094 -18.969 -12.523 1 53.62 44 ARG B N 1
ATOM 1380 C CA . ARG B 1 44 ? 17.062 -19.453 -11.555 1 53.62 44 ARG B CA 1
ATOM 1381 C C . ARG B 1 44 ? 17.234 -20.969 -11.648 1 53.62 44 ARG B C 1
ATOM 1383 O O . ARG B 1 44 ? 18.062 -21.547 -10.945 1 53.62 44 ARG B O 1
ATOM 1390 N N . ALA B 1 45 ? 16.312 -21.656 -12.312 1 47.22 45 ALA B N 1
ATOM 1391 C CA . ALA B 1 45 ? 16.391 -23.109 -12.492 1 47.22 45 ALA B CA 1
ATOM 1392 C C . ALA B 1 45 ? 17.609 -23.5 -13.312 1 47.22 45 ALA B C 1
ATOM 1394 O O . ALA B 1 45 ? 18.172 -24.578 -13.125 1 47.22 45 ALA B O 1
ATOM 1395 N N . LYS B 1 46 ? 17.953 -22.625 -14.273 1 47.12 46 LYS B N 1
ATOM 1396 C CA . LYS B 1 46 ? 19.078 -23.078 -15.086 1 47.12 46 LYS B CA 1
ATOM 1397 C C . LYS B 1 46 ? 20.344 -23.172 -14.258 1 47.12 46 LYS B C 1
ATOM 1399 O O . LYS B 1 46 ? 21.281 -23.891 -14.625 1 47.12 46 LYS B O 1
ATOM 1404 N N . SER B 1 47 ? 20.453 -22.141 -13.484 1 43.25 47 SER B N 1
ATOM 1405 C CA . SER B 1 47 ? 21.719 -22.359 -12.797 1 43.25 47 SER B CA 1
ATOM 1406 C C . SER B 1 47 ? 21.641 -23.547 -11.859 1 43.25 47 SER B C 1
ATOM 1408 O O . SER B 1 47 ? 22.672 -24.109 -11.461 1 43.25 47 SER B O 1
ATOM 1410 N N . ASP B 1 48 ? 20.422 -23.625 -11.273 1 42.97 48 ASP B N 1
ATOM 1411 C CA . ASP B 1 48 ? 20.359 -24.812 -10.406 1 42.97 48 ASP B CA 1
ATOM 1412 C C . ASP B 1 48 ? 20.062 -26.062 -11.227 1 42.97 48 ASP B C 1
ATOM 1414 O O . ASP B 1 48 ? 19.531 -27.047 -10.695 1 42.97 48 ASP B O 1
ATOM 1418 N N . VAL B 1 49 ? 20 -26.062 -12.539 1 42.56 49 VAL B N 1
ATOM 1419 C CA . VAL B 1 49 ? 19.844 -27.25 -13.359 1 42.56 49 VAL B CA 1
ATOM 1420 C C . VAL B 1 49 ? 20.703 -28.375 -12.812 1 42.56 49 VAL B C 1
ATOM 1422 O O . VAL B 1 49 ? 20.453 -29.562 -13.078 1 42.56 49 VAL B O 1
ATOM 1425 N N . LEU B 1 50 ? 21.953 -27.938 -12.375 1 42.97 50 LEU B N 1
ATOM 1426 C CA . LEU B 1 50 ? 22.672 -29.109 -11.898 1 42.97 50 LEU B CA 1
ATOM 1427 C C . LEU B 1 50 ? 22.031 -29.672 -10.633 1 42.97 50 LEU B C 1
ATOM 1429 O O . LEU B 1 50 ? 22.438 -30.719 -10.133 1 42.97 50 LEU B O 1
ATOM 1433 N N . SER B 1 51 ? 21.344 -28.641 -9.773 1 42.88 51 SER B N 1
ATOM 1434 C CA . SER B 1 51 ? 20.766 -29.234 -8.586 1 42.88 51 SER B CA 1
ATOM 1435 C C . SER B 1 51 ? 19.375 -29.781 -8.867 1 42.88 51 SER B C 1
ATOM 1437 O O . SER B 1 51 ? 18.672 -29.281 -9.758 1 42.88 51 SER B O 1
ATOM 1439 N N . ASN B 1 52 ? 18.906 -31.078 -8.516 1 40.34 52 ASN B N 1
ATOM 1440 C CA . ASN B 1 52 ? 17.719 -31.906 -8.664 1 40.34 52 ASN B CA 1
ATOM 1441 C C . ASN B 1 52 ? 16.438 -31.094 -8.477 1 40.34 52 ASN B C 1
ATOM 1443 O O . ASN B 1 52 ? 15.859 -31.094 -7.391 1 40.34 52 ASN B O 1
ATOM 1447 N N . TRP B 1 53 ? 16.281 -30 -9.047 1 46.56 53 TRP B N 1
ATOM 1448 C CA . TRP B 1 53 ? 15.078 -29.172 -8.953 1 46.56 53 TRP B CA 1
ATOM 1449 C C . TRP B 1 53 ? 13.82 -30.016 -9.156 1 46.56 53 TRP B C 1
ATOM 1451 O O . TRP B 1 53 ? 12.711 -29.578 -8.836 1 46.56 53 TRP B O 1
ATOM 1461 N N . ASN B 1 54 ? 13.984 -31.078 -9.852 1 46.75 54 ASN B N 1
ATOM 1462 C CA . ASN B 1 54 ? 12.891 -32.031 -10.031 1 46.75 54 ASN B CA 1
ATOM 1463 C C . ASN B 1 54 ? 12.656 -32.875 -8.773 1 46.75 54 ASN B C 1
ATOM 1465 O O . ASN B 1 54 ? 12.109 -33.969 -8.852 1 46.75 54 ASN B O 1
ATOM 1469 N N . SER B 1 55 ? 13.453 -32.469 -7.715 1 50.72 55 SER B N 1
ATOM 1470 C CA . SER B 1 55 ? 13.234 -33.375 -6.598 1 50.72 55 SER B CA 1
ATOM 1471 C C . SER B 1 55 ? 11.883 -33.125 -5.938 1 50.72 55 SER B C 1
ATOM 1473 O O . SER B 1 55 ? 11.445 -31.969 -5.824 1 50.72 55 SER B O 1
ATOM 1475 N N . PRO B 1 56 ? 11.078 -34.156 -5.734 1 53.5 56 PRO B N 1
ATOM 1476 C CA . PRO B 1 56 ? 9.867 -34.125 -4.91 1 53.5 56 PRO B CA 1
ATOM 1477 C C . PRO B 1 56 ? 9.945 -33.094 -3.791 1 53.5 56 PRO B C 1
ATOM 1479 O O . PRO B 1 56 ? 8.914 -32.562 -3.371 1 53.5 56 PRO B O 1
ATOM 1482 N N . ASP B 1 57 ? 11.148 -32.562 -3.541 1 56.72 57 ASP B N 1
ATOM 1483 C CA . ASP B 1 57 ? 11.32 -31.672 -2.391 1 56.72 57 ASP B CA 1
ATOM 1484 C C . ASP B 1 57 ? 11 -30.219 -2.752 1 56.72 57 ASP B C 1
ATOM 1486 O O . ASP B 1 57 ? 10.383 -29.5 -1.962 1 56.72 57 ASP B O 1
ATOM 1490 N N . VAL B 1 58 ? 11.312 -29.844 -4.008 1 61.28 58 VAL B N 1
ATOM 1491 C CA . VAL B 1 58 ? 11.039 -28.469 -4.406 1 61.28 58 VAL B CA 1
ATOM 1492 C C . VAL B 1 58 ? 9.539 -28.266 -4.574 1 61.28 58 VAL B C 1
ATOM 1494 O O . VAL B 1 58 ? 8.984 -27.25 -4.137 1 61.28 58 VAL B O 1
ATOM 1497 N N . LEU B 1 59 ? 8.891 -29.219 -5.133 1 63.41 59 LEU B N 1
ATOM 1498 C CA . LEU B 1 59 ? 7.441 -29.188 -5.27 1 63.41 59 LEU B CA 1
ATOM 1499 C C . LEU B 1 59 ? 6.762 -29.188 -3.904 1 63.41 59 LEU B C 1
ATOM 1501 O O . LEU B 1 59 ? 5.754 -28.5 -3.713 1 63.41 59 LEU B O 1
ATOM 1505 N N . GLY B 1 60 ? 7.434 -29.906 -3.041 1 67.81 60 GLY B N 1
ATOM 1506 C CA . GLY B 1 60 ? 6.891 -29.969 -1.692 1 67.81 60 GLY B CA 1
ATOM 1507 C C . GLY B 1 60 ? 6.973 -28.641 -0.961 1 67.81 60 GLY B C 1
ATOM 1508 O O . GLY B 1 60 ? 6.016 -28.219 -0.309 1 67.81 60 GLY B O 1
ATOM 1509 N N . VAL B 1 61 ? 8.055 -27.953 -1.15 1 70.44 61 VAL B N 1
ATOM 1510 C CA . VAL B 1 61 ? 8.266 -26.688 -0.472 1 70.44 61 VAL B CA 1
ATOM 1511 C C . VAL B 1 61 ? 7.297 -25.641 -1.026 1 70.44 61 VAL B C 1
ATOM 1513 O O . VAL B 1 61 ? 6.699 -24.875 -0.266 1 70.44 61 VAL B O 1
ATOM 1516 N N . ARG B 1 62 ? 7.148 -25.672 -2.291 1 73.44 62 ARG B N 1
ATOM 1517 C CA . ARG B 1 62 ? 6.223 -24.734 -2.93 1 73.44 62 ARG B CA 1
ATOM 1518 C C . ARG B 1 62 ? 4.793 -24.984 -2.459 1 73.44 62 ARG B C 1
ATOM 1520 O O . ARG B 1 62 ? 4.074 -24.031 -2.145 1 73.44 62 ARG B O 1
ATOM 1527 N N . LYS B 1 63 ? 4.492 -26.219 -2.381 1 76.06 63 LYS B N 1
ATOM 1528 C CA . LYS B 1 63 ? 3.152 -26.578 -1.932 1 76.06 63 LYS B CA 1
ATOM 1529 C C . LYS B 1 63 ? 2.918 -26.141 -0.49 1 76.06 63 LYS B C 1
ATOM 1531 O O . LYS B 1 63 ? 1.832 -25.672 -0.149 1 76.06 63 LYS B O 1
ATOM 1536 N N . GLU B 1 64 ? 3.953 -26.25 0.256 1 81.44 64 GLU B N 1
ATOM 1537 C CA . GLU B 1 64 ? 3.814 -25.891 1.662 1 81.44 64 GLU B CA 1
ATOM 1538 C C . GLU B 1 64 ? 3.658 -24.375 1.823 1 81.44 64 GLU B C 1
ATOM 1540 O O . GLU B 1 64 ? 2.881 -23.906 2.66 1 81.44 64 GLU B O 1
ATOM 1545 N N . ARG B 1 65 ? 4.367 -23.688 1.025 1 79.06 65 ARG B N 1
ATOM 1546 C CA . ARG B 1 65 ? 4.316 -22.219 1.106 1 79.06 65 ARG B CA 1
ATOM 1547 C C . ARG B 1 65 ? 2.93 -21.703 0.745 1 79.06 65 ARG B C 1
ATOM 1549 O O . ARG B 1 65 ? 2.406 -20.812 1.408 1 79.06 65 ARG B O 1
ATOM 1556 N N . VAL B 1 66 ? 2.371 -22.281 -0.114 1 84.94 66 VAL B N 1
ATOM 1557 C CA . VAL B 1 66 ? 1.059 -21.875 -0.6 1 84.94 66 VAL B CA 1
ATOM 1558 C C . VAL B 1 66 ? -0.027 -22.391 0.341 1 84.94 66 VAL B C 1
ATOM 1560 O O . VAL B 1 66 ? -1.047 -21.719 0.545 1 84.94 66 VAL B O 1
ATOM 1563 N N . LYS B 1 67 ? 0.262 -23.516 0.984 1 89.44 67 LYS B N 1
ATOM 1564 C CA . LYS B 1 67 ? -0.725 -24.125 1.865 1 89.44 67 LYS B CA 1
ATOM 1565 C C . LYS B 1 67 ? -1.049 -23.219 3.049 1 89.44 67 LYS B C 1
ATOM 1567 O O . LYS B 1 67 ? -2.207 -23.125 3.463 1 89.44 67 LYS B O 1
ATOM 1572 N N . GLU B 1 68 ? -0.073 -22.625 3.605 1 90.81 68 GLU B N 1
ATOM 1573 C CA . GLU B 1 68 ? -0.296 -21.719 4.73 1 90.81 68 GLU B CA 1
ATOM 1574 C C . GLU B 1 68 ? -1.186 -20.547 4.324 1 90.81 68 GLU B C 1
ATOM 1576 O O . GLU B 1 68 ? -2.059 -20.141 5.09 1 90.81 68 GLU B O 1
ATOM 1581 N N . ILE B 1 69 ? -0.964 -20.078 3.174 1 91 69 ILE B N 1
ATOM 1582 C CA . ILE B 1 69 ? -1.757 -18.953 2.662 1 91 69 ILE B CA 1
ATOM 1583 C C . ILE B 1 69 ? -3.201 -19.406 2.451 1 91 69 ILE B C 1
ATOM 1585 O O . ILE B 1 69 ? -4.137 -18.672 2.768 1 91 69 ILE B O 1
ATOM 1589 N N . GLU B 1 70 ? -3.363 -20.578 2.004 1 90.44 70 GLU B N 1
ATOM 1590 C CA . GLU B 1 70 ? -4.703 -21.125 1.801 1 90.44 70 GLU B CA 1
ATOM 1591 C C . GLU B 1 70 ? -5.426 -21.312 3.129 1 90.44 70 GLU B C 1
ATOM 1593 O O . GLU B 1 70 ? -6.641 -21.125 3.213 1 90.44 70 GLU B O 1
ATOM 1598 N N . THR B 1 71 ? -4.691 -21.703 4.098 1 92.31 71 THR B N 1
ATOM 1599 C CA . THR B 1 71 ? -5.277 -21.859 5.422 1 92.31 71 THR B CA 1
ATOM 1600 C C . THR B 1 71 ? -5.824 -20.531 5.926 1 92.31 71 THR B C 1
ATOM 1602 O O . THR B 1 71 ? -6.922 -20.469 6.488 1 92.31 71 THR B O 1
ATOM 1605 N N . ILE B 1 72 ? -5.082 -19.469 5.688 1 91.31 72 ILE B N 1
ATOM 1606 C CA . ILE B 1 72 ? -5.535 -18.141 6.062 1 91.31 72 ILE B CA 1
ATOM 1607 C C . ILE B 1 72 ? -6.824 -17.797 5.316 1 91.31 72 ILE B C 1
ATOM 1609 O O . ILE B 1 72 ? -7.77 -17.281 5.906 1 91.31 72 ILE B O 1
ATOM 1613 N N . ALA B 1 73 ? -6.863 -18.078 4.047 1 91.31 73 ALA B N 1
ATOM 1614 C CA . ALA B 1 73 ? -8.031 -17.828 3.205 1 91.31 73 ALA B CA 1
ATOM 1615 C C . ALA B 1 73 ? -9.258 -18.562 3.73 1 91.31 73 ALA B C 1
ATOM 1617 O O . ALA B 1 73 ? -10.328 -17.969 3.867 1 91.31 73 ALA B O 1
ATOM 1618 N N . LYS B 1 74 ? -9.102 -19.812 4.062 1 91.88 74 LYS B N 1
ATOM 1619 C CA . LYS B 1 74 ? -10.195 -20.656 4.547 1 91.88 74 LYS B CA 1
ATOM 1620 C C . LYS B 1 74 ? -10.727 -20.141 5.883 1 91.88 74 LYS B C 1
ATOM 1622 O O . LYS B 1 74 ? -11.938 -20.094 6.098 1 91.88 74 LYS B O 1
ATOM 1627 N N . ASN B 1 75 ? -9.859 -19.75 6.73 1 93.12 75 ASN B N 1
ATOM 1628 C CA . ASN B 1 75 ? -10.25 -19.25 8.047 1 93.12 75 ASN B CA 1
ATOM 1629 C C . ASN B 1 75 ? -11.023 -17.938 7.934 1 93.12 75 ASN B C 1
ATOM 1631 O O . ASN B 1 75 ? -11.891 -17.656 8.758 1 93.12 75 ASN B O 1
ATOM 1635 N N . ALA B 1 76 ? -10.695 -17.156 6.949 1 91.94 76 ALA B N 1
ATOM 1636 C CA . ALA B 1 76 ? -11.336 -15.859 6.762 1 91.94 76 ALA B CA 1
ATOM 1637 C C . ALA B 1 76 ? -12.711 -16.016 6.113 1 91.94 76 ALA B C 1
ATOM 1639 O O . ALA B 1 76 ? -13.523 -15.086 6.137 1 91.94 76 ALA B O 1
ATOM 1640 N N . GLY B 1 77 ? -12.953 -17.172 5.449 1 92.88 77 GLY B N 1
ATOM 1641 C CA . GLY B 1 77 ? -14.227 -17.406 4.781 1 92.88 77 GLY B CA 1
ATOM 1642 C C . GLY B 1 77 ? -14.383 -16.609 3.5 1 92.88 77 GLY B C 1
ATOM 1643 O O . GLY B 1 77 ? -15.492 -16.188 3.154 1 92.88 77 GLY B O 1
ATOM 1644 N N . VAL B 1 78 ? -13.305 -16.297 2.887 1 94 78 VAL B N 1
ATOM 1645 C CA . VAL B 1 78 ? -13.305 -15.492 1.671 1 94 78 VAL B CA 1
ATOM 1646 C C . VAL B 1 78 ? -13.023 -16.375 0.461 1 94 78 VAL B C 1
ATOM 1648 O O . VAL B 1 78 ? -12.195 -17.297 0.532 1 94 78 VAL B O 1
ATOM 1651 N N . THR B 1 79 ? -13.75 -16.141 -0.642 1 95.88 79 THR B N 1
ATOM 1652 C CA . THR B 1 79 ? -13.477 -16.828 -1.899 1 95.88 79 THR B CA 1
ATOM 1653 C C . THR B 1 79 ? -12.086 -16.469 -2.424 1 95.88 79 THR B C 1
ATOM 1655 O O . THR B 1 79 ? -11.695 -15.305 -2.395 1 95.88 79 THR B O 1
ATOM 1658 N N . TYR B 1 80 ? -11.406 -17.516 -2.818 1 96.88 80 TYR B N 1
ATOM 1659 C CA . TYR B 1 80 ? -10.086 -17.234 -3.365 1 96.88 80 TYR B CA 1
ATOM 1660 C C . TYR B 1 80 ? -9.766 -18.141 -4.539 1 96.88 80 TYR B C 1
ATOM 1662 O O . TYR B 1 80 ? -10.406 -19.188 -4.715 1 96.88 80 TYR B O 1
ATOM 1670 N N . VAL B 1 81 ? -8.82 -17.672 -5.402 1 96.56 81 VAL B N 1
ATOM 1671 C CA . VAL B 1 81 ? -8.234 -18.422 -6.504 1 96.56 81 VAL B CA 1
ATOM 1672 C C . VAL B 1 81 ? -6.715 -18.422 -6.387 1 96.56 81 VAL B C 1
ATOM 1674 O O . VAL B 1 81 ? -6.117 -17.375 -6.086 1 96.56 81 VAL B O 1
ATOM 1677 N N . LEU B 1 82 ? -6.141 -19.594 -6.578 1 95.06 82 LEU B N 1
ATOM 1678 C CA . LEU B 1 82 ? -4.688 -19.688 -6.602 1 95.06 82 LEU B CA 1
ATOM 1679 C C . LEU B 1 82 ? -4.168 -19.766 -8.031 1 95.06 82 LEU B C 1
ATOM 1681 O O . LEU B 1 82 ? -4.613 -20.609 -8.812 1 95.06 82 LEU B O 1
ATOM 1685 N N . GLU B 1 83 ? -3.303 -18.844 -8.375 1 95.69 83 GLU B N 1
ATOM 1686 C CA . GLU B 1 83 ? -2.674 -18.812 -9.688 1 95.69 83 GLU B CA 1
ATOM 1687 C C . GLU B 1 83 ? -1.161 -18.969 -9.586 1 95.69 83 GLU B C 1
ATOM 1689 O O . GLU B 1 83 ? -0.489 -18.172 -8.922 1 95.69 83 GLU B O 1
ATOM 1694 N N . MET B 1 84 ? -0.637 -20 -10.227 1 94.12 84 MET B N 1
ATOM 1695 C CA . MET B 1 84 ? 0.805 -20.188 -10.352 1 94.12 84 MET B CA 1
ATOM 1696 C C . MET B 1 84 ? 1.313 -19.625 -11.672 1 94.12 84 MET B C 1
ATOM 1698 O O . MET B 1 84 ? 0.874 -20.047 -12.742 1 94.12 84 MET B O 1
ATOM 1702 N N . LEU B 1 85 ? 2.221 -18.703 -11.586 1 95.25 85 LEU B N 1
ATOM 1703 C CA . LEU B 1 85 ? 2.754 -18.062 -12.781 1 95.25 85 LEU B CA 1
ATOM 1704 C C . LEU B 1 85 ? 4.25 -18.328 -12.914 1 95.25 85 LEU B C 1
ATOM 1706 O O . LEU B 1 85 ? 4.918 -18.656 -11.93 1 95.25 85 LEU B O 1
ATOM 1710 N N . HIS B 1 86 ? 4.75 -18.25 -14.172 1 95.25 86 HIS B N 1
ATOM 1711 C CA . HIS B 1 86 ? 6.176 -18.438 -14.43 1 95.25 86 HIS B CA 1
ATOM 1712 C C . HIS B 1 86 ? 6.824 -17.141 -14.898 1 95.25 86 HIS B C 1
ATOM 1714 O O . HIS B 1 86 ? 6.23 -16.375 -15.664 1 95.25 86 HIS B O 1
ATOM 1720 N N . GLY B 1 87 ? 8.023 -16.875 -14.359 1 95.81 87 GLY B N 1
ATOM 1721 C CA . GLY B 1 87 ? 8.773 -15.695 -14.773 1 95.81 87 GLY B CA 1
ATOM 1722 C C . GLY B 1 87 ? 9.492 -15.016 -13.617 1 95.81 87 GLY B C 1
ATOM 1723 O O . GLY B 1 87 ? 9.703 -15.625 -12.57 1 95.81 87 GLY B O 1
ATOM 1724 N N . GLU B 1 88 ? 10.008 -13.797 -13.891 1 96.12 88 GLU B N 1
ATOM 1725 C CA . GLU B 1 88 ? 10.547 -12.969 -12.82 1 96.12 88 GLU B CA 1
ATOM 1726 C C . GLU B 1 88 ? 9.438 -12.367 -11.969 1 96.12 88 GLU B C 1
ATOM 1728 O O . GLU B 1 88 ? 8.492 -11.781 -12.492 1 96.12 88 GLU B O 1
ATOM 1733 N N . PRO B 1 89 ? 9.477 -12.484 -10.766 1 96.69 89 PRO B N 1
ATOM 1734 C CA . PRO B 1 89 ? 8.359 -12.117 -9.891 1 96.69 89 PRO B CA 1
ATOM 1735 C C . PRO B 1 89 ? 7.863 -10.695 -10.141 1 96.69 89 PRO B C 1
ATOM 1737 O O . PRO B 1 89 ? 6.676 -10.492 -10.398 1 96.69 89 PRO B O 1
ATOM 1740 N N . GLY B 1 90 ? 8.727 -9.703 -10.117 1 97.12 90 GLY B N 1
ATOM 1741 C CA . GLY B 1 90 ? 8.32 -8.312 -10.273 1 97.12 90 GLY B CA 1
ATOM 1742 C C . GLY B 1 90 ? 7.539 -8.062 -11.547 1 97.12 90 GLY B C 1
ATOM 1743 O O . GLY B 1 90 ? 6.344 -7.762 -11.5 1 97.12 90 GLY B O 1
ATOM 1744 N N . PRO B 1 91 ? 8.211 -8.336 -12.695 1 97.88 91 PRO B N 1
ATOM 1745 C CA . PRO B 1 91 ? 7.535 -8.125 -13.977 1 97.88 91 PRO B CA 1
ATOM 1746 C C . PRO B 1 91 ? 6.289 -8.992 -14.141 1 97.88 91 PRO B C 1
ATOM 1748 O O . PRO B 1 91 ? 5.273 -8.531 -14.672 1 97.88 91 PRO B O 1
ATOM 1751 N N . THR B 1 92 ? 6.309 -10.188 -13.688 1 98.19 92 THR B N 1
ATOM 1752 C CA . THR B 1 92 ? 5.195 -11.109 -13.852 1 98.19 92 THR B CA 1
ATOM 1753 C C . THR B 1 92 ? 3.98 -10.641 -13.047 1 98.19 92 THR B C 1
ATOM 1755 O O . THR B 1 92 ? 2.859 -10.641 -13.562 1 98.19 92 THR B O 1
ATOM 1758 N N . ILE B 1 93 ? 4.18 -10.211 -11.828 1 98.38 93 ILE B N 1
ATOM 1759 C CA . ILE B 1 93 ? 3.098 -9.734 -10.977 1 98.38 93 ILE B CA 1
ATOM 1760 C C . ILE B 1 93 ? 2.496 -8.461 -11.57 1 98.38 93 ILE B C 1
ATOM 1762 O O . ILE B 1 93 ? 1.272 -8.32 -11.641 1 98.38 93 ILE B O 1
ATOM 1766 N N . VAL B 1 94 ? 3.338 -7.555 -12.031 1 98.38 94 VAL B N 1
ATOM 1767 C CA . VAL B 1 94 ? 2.885 -6.289 -12.602 1 98.38 94 VAL B CA 1
ATOM 1768 C C . VAL B 1 94 ? 2.045 -6.559 -13.852 1 98.38 94 VAL B C 1
ATOM 1770 O O . VAL B 1 94 ? 0.958 -6 -14.008 1 98.38 94 VAL B O 1
ATOM 1773 N N . ASP B 1 95 ? 2.551 -7.418 -14.703 1 98.25 95 ASP B N 1
ATOM 1774 C CA . ASP B 1 95 ? 1.846 -7.746 -15.938 1 98.25 95 ASP B CA 1
ATOM 1775 C C . ASP B 1 95 ? 0.474 -8.352 -15.641 1 98.25 95 ASP B C 1
ATOM 1777 O O . ASP B 1 95 ? -0.528 -7.945 -16.234 1 98.25 95 ASP B O 1
ATOM 1781 N N . TYR B 1 96 ? 0.471 -9.242 -14.734 1 98.44 96 TYR B N 1
ATOM 1782 C CA . TYR B 1 96 ? -0.776 -9.898 -14.359 1 98.44 96 TYR B CA 1
ATOM 1783 C C . TYR B 1 96 ? -1.761 -8.906 -13.766 1 98.44 96 TYR B C 1
ATOM 1785 O O . TYR B 1 96 ? -2.939 -8.891 -14.125 1 98.44 96 TYR B O 1
ATOM 1793 N N . ALA B 1 97 ? -1.337 -8.062 -12.875 1 98.25 97 ALA B N 1
ATOM 1794 C CA . ALA B 1 97 ? -2.176 -7.059 -12.234 1 98.25 97 ALA B CA 1
ATOM 1795 C C . ALA B 1 97 ? -2.773 -6.102 -13.266 1 98.25 97 ALA B C 1
ATOM 1797 O O . ALA B 1 97 ? -3.963 -5.785 -13.203 1 98.25 97 ALA B O 1
ATOM 1798 N N . ASN B 1 98 ? -1.935 -5.68 -14.188 1 97.75 98 ASN B N 1
ATOM 1799 C CA . ASN B 1 98 ? -2.33 -4.625 -15.109 1 97.75 98 ASN B CA 1
ATOM 1800 C C . ASN B 1 98 ? -3.271 -5.148 -16.188 1 97.75 98 ASN B C 1
ATOM 1802 O O . ASN B 1 98 ? -3.969 -4.367 -16.844 1 97.75 98 ASN B O 1
ATOM 1806 N N . LYS B 1 99 ? -3.348 -6.465 -16.359 1 97 99 LYS B N 1
ATOM 1807 C CA . LYS B 1 99 ? -4.207 -7.07 -17.375 1 97 99 LYS B CA 1
ATOM 1808 C C . LYS B 1 99 ? -5.586 -7.391 -16.797 1 97 99 LYS B C 1
ATOM 1810 O O . LYS B 1 99 ? -6.539 -7.613 -17.547 1 97 99 LYS B O 1
ATOM 1815 N N . GLN B 1 100 ? -5.914 -7.516 -15.539 1 91.69 100 GLN B N 1
ATOM 1816 C CA . GLN B 1 100 ? -7.137 -8.062 -14.953 1 91.69 100 GLN B CA 1
ATOM 1817 C C . GLN B 1 100 ? -7.883 -7.004 -14.148 1 91.69 100 GLN B C 1
ATOM 1819 O O . GLN B 1 100 ? -9 -7.238 -13.688 1 91.69 100 GLN B O 1
ATOM 1824 N N . GLY B 1 101 ? -7.508 -5.809 -14.047 1 92.5 101 GLY B N 1
ATOM 1825 C CA . GLY B 1 101 ? -8.203 -4.715 -13.383 1 92.5 101 GLY B CA 1
ATOM 1826 C C . GLY B 1 101 ? -8.414 -4.949 -11.898 1 92.5 101 GLY B C 1
ATOM 1827 O O . GLY B 1 101 ? -9.539 -4.84 -11.398 1 92.5 101 GLY B O 1
ATOM 1828 N N . PHE B 1 102 ? -7.602 -5.285 -11.062 1 98.12 102 PHE B N 1
ATOM 1829 C CA . PHE B 1 102 ? -7.676 -5.48 -9.617 1 98.12 102 PHE B CA 1
ATOM 1830 C C . PHE B 1 102 ? -7.918 -4.156 -8.906 1 98.12 102 PHE B C 1
ATOM 1832 O O . PHE B 1 102 ? -7.398 -3.119 -9.312 1 98.12 102 PHE B O 1
ATOM 1839 N N . ASP B 1 103 ? -8.688 -4.203 -7.844 1 97.88 103 ASP B N 1
ATOM 1840 C CA . ASP B 1 103 ? -9 -3.018 -7.051 1 97.88 103 ASP B CA 1
ATOM 1841 C C . ASP B 1 103 ? -7.84 -2.645 -6.137 1 97.88 103 ASP B C 1
ATOM 1843 O O . ASP B 1 103 ? -7.691 -1.483 -5.754 1 97.88 103 ASP B O 1
ATOM 1847 N N . VAL B 1 104 ? -7.07 -3.693 -5.812 1 98.56 104 VAL B N 1
ATOM 1848 C CA . VAL B 1 104 ? -5.898 -3.49 -4.961 1 98.56 104 VAL B CA 1
ATOM 1849 C C . VAL B 1 104 ? -4.977 -4.703 -5.055 1 98.56 104 VAL B C 1
ATOM 1851 O O . VAL B 1 104 ? -5.441 -5.836 -5.211 1 98.56 104 VAL B O 1
ATOM 1854 N N . LEU B 1 105 ? -3.734 -4.406 -5.07 1 98.88 105 LEU B N 1
ATOM 1855 C CA . LEU B 1 105 ? -2.691 -5.422 -4.992 1 98.88 105 LEU B CA 1
ATOM 1856 C C . LEU B 1 105 ? -2 -5.387 -3.633 1 98.88 105 LEU B C 1
ATOM 1858 O O . LEU B 1 105 ? -1.518 -4.336 -3.205 1 98.88 105 LEU B O 1
ATOM 1862 N N . VAL B 1 106 ? -1.974 -6.527 -2.941 1 98.88 106 VAL B N 1
ATOM 1863 C CA . VAL B 1 106 ? -1.361 -6.645 -1.622 1 98.88 106 VAL B CA 1
ATOM 1864 C C . VAL B 1 106 ? -0.08 -7.469 -1.717 1 98.88 106 VAL B C 1
ATOM 1866 O O . VAL B 1 106 ? -0.079 -8.562 -2.283 1 98.88 106 VAL B O 1
ATOM 1869 N N . ILE B 1 107 ? 0.999 -6.949 -1.116 1 98.75 107 ILE B N 1
ATOM 1870 C CA . ILE B 1 107 ? 2.299 -7.605 -1.229 1 98.75 107 ILE B CA 1
ATOM 1871 C C . ILE B 1 107 ? 3.131 -7.316 0.019 1 98.75 107 ILE B C 1
ATOM 1873 O O . ILE B 1 107 ? 2.963 -6.273 0.657 1 98.75 107 ILE B O 1
ATOM 1877 N N . GLY B 1 108 ? 3.934 -8.258 0.393 1 97.75 108 GLY B N 1
ATOM 1878 C CA . GLY B 1 108 ? 4.91 -7.988 1.437 1 97.75 108 GLY B CA 1
ATOM 1879 C C . GLY B 1 108 ? 5.996 -7.02 1.005 1 97.75 108 GLY B C 1
ATOM 1880 O O . GLY B 1 108 ? 6.391 -7 -0.163 1 97.75 108 GLY B O 1
ATOM 1881 N N . SER B 1 109 ? 6.523 -6.277 1.929 1 96.94 109 SER B N 1
ATOM 1882 C CA . SER B 1 109 ? 7.574 -5.316 1.621 1 96.94 109 SER B CA 1
ATOM 1883 C C . SER B 1 109 ? 8.891 -6.02 1.294 1 96.94 109 SER B C 1
ATOM 1885 O O . SER B 1 109 ? 9.75 -5.453 0.621 1 96.94 109 SER B O 1
ATOM 1887 N N . ARG B 1 110 ? 8.992 -7.227 1.896 1 94.31 110 ARG B N 1
ATOM 1888 C CA . ARG B 1 110 ? 10.156 -8.07 1.659 1 94.31 110 ARG B CA 1
ATOM 1889 C C . ARG B 1 110 ? 9.734 -9.508 1.361 1 94.31 110 ARG B C 1
ATOM 1891 O O . ARG B 1 110 ? 8.555 -9.844 1.438 1 94.31 110 ARG B O 1
ATOM 1898 N N . GLY B 1 111 ? 10.719 -10.273 0.939 1 91.31 111 GLY B N 1
ATOM 1899 C CA . GLY B 1 111 ? 10.469 -11.664 0.604 1 91.31 111 GLY B CA 1
ATOM 1900 C C . GLY B 1 111 ? 11.328 -12.633 1.398 1 91.31 111 GLY B C 1
ATOM 1901 O O . GLY B 1 111 ? 11.531 -12.445 2.6 1 91.31 111 GLY B O 1
ATOM 1902 N N . LEU B 1 112 ? 11.742 -13.578 0.729 1 85.25 112 LEU B N 1
ATOM 1903 C CA . LEU B 1 112 ? 12.414 -14.711 1.353 1 85.25 112 LEU B CA 1
ATOM 1904 C C . LEU B 1 112 ? 13.797 -14.312 1.864 1 85.25 112 LEU B C 1
ATOM 1906 O O . LEU B 1 112 ? 14.344 -14.961 2.762 1 85.25 112 LEU B O 1
ATOM 1910 N N . ASN B 1 113 ? 14.352 -13.203 1.366 1 77.88 113 ASN B N 1
ATOM 1911 C CA . ASN B 1 113 ? 15.68 -12.781 1.795 1 77.88 113 ASN B CA 1
ATOM 1912 C C . ASN B 1 113 ? 15.617 -11.57 2.713 1 77.88 113 ASN B C 1
ATOM 1914 O O . ASN B 1 113 ? 16.594 -10.836 2.855 1 77.88 113 ASN B O 1
ATOM 1918 N N . GLY B 1 114 ? 14.578 -11.305 3.346 1 65.75 114 GLY B N 1
ATOM 1919 C CA . GLY B 1 114 ? 14.305 -10.031 3.99 1 65.75 114 GLY B CA 1
ATOM 1920 C C . GLY B 1 114 ? 14.938 -9.914 5.363 1 65.75 114 GLY B C 1
ATOM 1921 O O . GLY B 1 114 ? 14.258 -9.57 6.336 1 65.75 114 GLY B O 1
ATOM 1922 N N . LEU B 1 115 ? 16.25 -9.93 5.52 1 72.38 115 LEU B N 1
ATOM 1923 C CA . LEU B 1 115 ? 16.844 -9.766 6.84 1 72.38 115 LEU B CA 1
ATOM 1924 C C . LEU B 1 115 ? 17.156 -8.297 7.113 1 72.38 115 LEU B C 1
ATOM 1926 O O . LEU B 1 115 ? 17.281 -7.891 8.266 1 72.38 115 LEU B O 1
ATOM 1930 N N . GLN B 1 116 ? 17.219 -7.535 6.023 1 73.94 116 GLN B N 1
ATOM 1931 C CA . GLN B 1 116 ? 17.656 -6.152 6.199 1 73.94 116 GLN B CA 1
ATOM 1932 C C . GLN B 1 116 ? 16.484 -5.25 6.559 1 73.94 116 GLN B C 1
ATOM 1934 O O . GLN B 1 116 ? 15.406 -5.355 5.965 1 73.94 116 GLN B O 1
ATOM 1939 N N . GLU B 1 117 ? 16.75 -4.391 7.594 1 75.06 117 GLU B N 1
ATOM 1940 C CA . GLU B 1 117 ? 15.734 -3.432 8.008 1 75.06 117 GLU B CA 1
ATOM 1941 C C . GLU B 1 117 ? 15.664 -2.252 7.047 1 75.06 117 GLU B C 1
ATOM 1943 O O . GLU B 1 117 ? 16.656 -1.897 6.414 1 75.06 117 GLU B O 1
ATOM 1948 N N . PHE B 1 118 ? 14.57 -1.666 6.871 1 74.75 118 PHE B N 1
ATOM 1949 C CA . PHE B 1 118 ? 14.312 -0.42 6.16 1 74.75 118 PHE B CA 1
ATOM 1950 C C . PHE B 1 118 ? 14.617 -0.574 4.672 1 74.75 118 PHE B C 1
ATOM 1952 O O . PHE B 1 118 ? 15.211 0.316 4.059 1 74.75 118 PHE B O 1
ATOM 1959 N N . VAL B 1 119 ? 14.484 -1.797 4.301 1 86.81 119 VAL B N 1
ATOM 1960 C CA . VAL B 1 119 ? 14.641 -2.012 2.865 1 86.81 119 VAL B CA 1
ATOM 1961 C C . VAL B 1 119 ? 13.305 -2.404 2.252 1 86.81 119 VAL B C 1
ATOM 1963 O O . VAL B 1 119 ? 12.539 -3.164 2.85 1 86.81 119 VAL B O 1
ATOM 1966 N N . LEU B 1 120 ? 12.914 -1.715 1.254 1 94.38 120 LEU B N 1
ATOM 1967 C CA . LEU B 1 120 ? 11.844 -2.18 0.381 1 94.38 120 LEU B CA 1
ATOM 1968 C C . LEU B 1 120 ? 12.383 -3.146 -0.67 1 94.38 120 LEU B C 1
ATOM 1970 O O . LEU B 1 120 ? 13.289 -2.807 -1.427 1 94.38 120 LEU B O 1
ATOM 1974 N N . GLY B 1 121 ? 11.867 -4.344 -0.633 1 95.38 121 GLY B N 1
ATOM 1975 C CA . GLY B 1 121 ? 12.328 -5.352 -1.571 1 95.38 121 GLY B CA 1
ATOM 1976 C C . GLY B 1 121 ? 12.188 -4.93 -3.021 1 95.38 121 GLY B C 1
ATOM 1977 O O . GLY B 1 121 ? 11.352 -4.09 -3.35 1 95.38 121 GLY B O 1
ATOM 1978 N N . SER B 1 122 ? 12.977 -5.566 -3.885 1 94.44 122 SER B N 1
ATOM 1979 C CA . SER B 1 122 ? 13 -5.219 -5.305 1 94.44 122 SER B CA 1
ATOM 1980 C C . SER B 1 122 ? 11.656 -5.5 -5.969 1 94.44 122 SER B C 1
ATOM 1982 O O . SER B 1 122 ? 11.195 -4.711 -6.797 1 94.44 122 SER B O 1
ATOM 1984 N N . VAL B 1 123 ? 10.984 -6.566 -5.602 1 96.62 123 VAL B N 1
ATOM 1985 C CA . VAL B 1 123 ? 9.711 -6.926 -6.207 1 96.62 123 VAL B CA 1
ATOM 1986 C C . VAL B 1 123 ? 8.633 -5.926 -5.781 1 96.62 123 VAL B C 1
ATOM 1988 O O . VAL B 1 123 ? 7.906 -5.391 -6.617 1 96.62 123 VAL B O 1
ATOM 1991 N N . SER B 1 124 ? 8.562 -5.641 -4.477 1 97.69 124 SER B N 1
ATOM 1992 C CA . SER B 1 124 ? 7.555 -4.711 -3.977 1 97.69 124 SER B CA 1
ATOM 1993 C C . SER B 1 124 ? 7.773 -3.309 -4.535 1 97.69 124 SER B C 1
ATOM 1995 O O . SER B 1 124 ? 6.809 -2.6 -4.84 1 97.69 124 SER B O 1
ATOM 1997 N N . HIS B 1 125 ? 9 -2.967 -4.691 1 96 125 HIS B N 1
ATOM 1998 C CA . HIS B 1 125 ? 9.297 -1.67 -5.289 1 96 125 HIS B CA 1
ATOM 1999 C C . HIS B 1 125 ? 8.797 -1.6 -6.727 1 96 125 HIS B C 1
ATOM 2001 O O . HIS B 1 125 ? 8.141 -0.626 -7.113 1 96 125 HIS B O 1
ATOM 2007 N N . LYS B 1 126 ? 9.125 -2.568 -7.512 1 96.81 126 LYS B N 1
ATOM 2008 C CA . LYS B 1 126 ? 8.688 -2.623 -8.898 1 96.81 126 LYS B CA 1
ATOM 2009 C C . LYS B 1 126 ? 7.164 -2.596 -9 1 96.81 126 LYS B C 1
ATOM 2011 O O . LYS B 1 126 ? 6.602 -1.882 -9.828 1 96.81 126 LYS B O 1
ATOM 2016 N N . VAL B 1 127 ? 6.531 -3.32 -8.172 1 98 127 VAL B N 1
ATOM 2017 C CA . VAL B 1 127 ? 5.074 -3.406 -8.156 1 98 127 VAL B CA 1
ATOM 2018 C C . VAL B 1 127 ? 4.48 -2.045 -7.797 1 98 127 VAL B C 1
ATOM 2020 O O . VAL B 1 127 ? 3.582 -1.555 -8.484 1 98 127 VAL B O 1
ATOM 2023 N N . ALA B 1 128 ? 4.988 -1.412 -6.773 1 97.5 128 ALA B N 1
ATOM 2024 C CA . ALA B 1 128 ? 4.492 -0.103 -6.355 1 97.5 128 ALA B CA 1
ATOM 2025 C C . ALA B 1 128 ? 4.629 0.92 -7.477 1 97.5 128 ALA B C 1
ATOM 2027 O O . ALA B 1 128 ? 3.752 1.767 -7.668 1 97.5 128 ALA B O 1
ATOM 2028 N N . LYS B 1 129 ? 5.672 0.805 -8.172 1 96.19 129 LYS B N 1
ATOM 2029 C CA . LYS B 1 129 ? 6 1.781 -9.211 1 96.19 129 LYS B CA 1
ATOM 2030 C C . LYS B 1 129 ? 5.172 1.54 -10.469 1 96.19 129 LYS B C 1
ATOM 2032 O O . LYS B 1 129 ? 4.742 2.49 -11.125 1 96.19 129 LYS B O 1
ATOM 2037 N N . ARG B 1 130 ? 4.855 0.238 -10.75 1 96.81 130 ARG B N 1
ATOM 2038 C CA . ARG B 1 130 ? 4.445 -0.048 -12.117 1 96.81 130 ARG B CA 1
ATOM 2039 C C . ARG B 1 130 ? 3.016 -0.58 -12.164 1 96.81 130 ARG B C 1
ATOM 2041 O O . ARG B 1 130 ? 2.396 -0.621 -13.227 1 96.81 130 ARG B O 1
ATOM 2048 N N . ALA B 1 131 ? 2.52 -1.098 -11.094 1 97.44 131 ALA B N 1
ATOM 2049 C CA . ALA B 1 131 ? 1.133 -1.554 -11.094 1 97.44 131 ALA B CA 1
ATOM 2050 C C . ALA B 1 131 ? 0.174 -0.391 -11.328 1 97.44 131 ALA B C 1
ATOM 2052 O O . ALA B 1 131 ? 0.368 0.702 -10.789 1 97.44 131 ALA B O 1
ATOM 2053 N N . ASN B 1 132 ? -0.893 -0.64 -12.008 1 96.19 132 ASN B N 1
ATOM 2054 C CA . ASN B 1 132 ? -1.881 0.395 -12.297 1 96.19 132 ASN B CA 1
ATOM 2055 C C . ASN B 1 132 ? -2.877 0.551 -11.148 1 96.19 132 ASN B C 1
ATOM 2057 O O . ASN B 1 132 ? -3.52 1.594 -11.023 1 96.19 132 ASN B O 1
ATOM 2061 N N . CYS B 1 133 ? -3.057 -0.412 -10.414 1 97.62 133 CYS B N 1
ATOM 2062 C CA . CYS B 1 133 ? -4 -0.384 -9.297 1 97.62 133 CYS B CA 1
ATOM 2063 C C . CYS B 1 133 ? -3.309 0.03 -8.008 1 97.62 133 CYS B C 1
ATOM 2065 O O . CYS B 1 133 ? -2.078 0.058 -7.938 1 97.62 133 CYS B O 1
ATOM 2067 N N . PRO B 1 134 ? -4.031 0.387 -6.984 1 98.5 134 PRO B N 1
ATOM 2068 C CA . PRO B 1 134 ? -3.439 0.643 -5.668 1 98.5 134 PRO B CA 1
ATOM 2069 C C . PRO B 1 134 ? -2.658 -0.555 -5.133 1 98.5 134 PRO B C 1
ATOM 2071 O O . PRO B 1 134 ? -3.014 -1.703 -5.41 1 98.5 134 PRO B O 1
ATOM 2074 N N . VAL B 1 135 ? -1.593 -0.25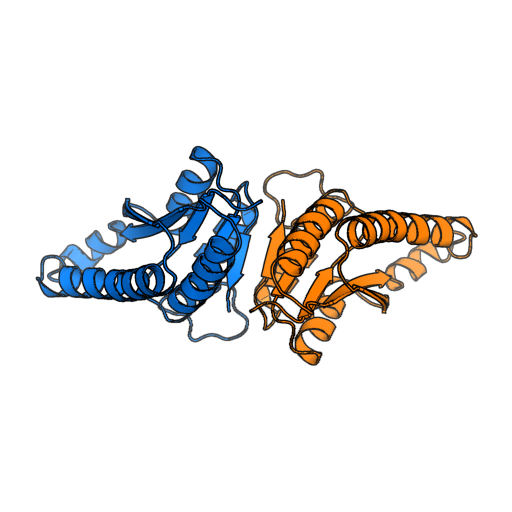7 -4.387 1 98.88 135 VAL B N 1
ATOM 2075 C CA . VAL B 1 135 ? -0.74 -1.31 -3.842 1 98.88 135 VAL B CA 1
ATOM 2076 C C . VAL B 1 135 ? -0.628 -1.152 -2.328 1 98.88 135 VAL B C 1
ATOM 2078 O O . VAL B 1 135 ? -0.239 -0.091 -1.835 1 98.88 135 VAL B O 1
ATOM 2081 N N . LEU B 1 136 ? -0.997 -2.17 -1.609 1 98.88 136 LEU B N 1
ATOM 2082 C CA . LEU B 1 136 ? -0.765 -2.24 -0.171 1 98.88 136 LEU B CA 1
ATOM 2083 C C . LEU B 1 136 ? 0.515 -3.01 0.136 1 98.88 136 LEU B C 1
ATOM 2085 O O . LEU B 1 136 ? 0.583 -4.223 -0.084 1 98.88 136 LEU B O 1
ATOM 2089 N N . ILE B 1 137 ? 1.476 -2.311 0.582 1 98.75 137 ILE B N 1
ATOM 2090 C CA . ILE B 1 137 ? 2.752 -2.898 0.976 1 98.75 137 ILE B CA 1
ATOM 2091 C C . ILE B 1 137 ? 2.738 -3.205 2.473 1 98.75 137 ILE B C 1
ATOM 2093 O O . ILE B 1 137 ? 2.646 -2.293 3.299 1 98.75 137 ILE B O 1
ATOM 2097 N N . VAL B 1 138 ? 2.904 -4.469 2.809 1 98.25 138 VAL B N 1
ATOM 2098 C CA . VAL B 1 138 ? 2.785 -4.922 4.191 1 98.25 138 VAL B CA 1
ATOM 2099 C C . VAL B 1 138 ? 4.172 -5.234 4.754 1 98.25 138 VAL B C 1
ATOM 2101 O O . VAL B 1 138 ? 5.008 -5.828 4.07 1 98.25 138 VAL B O 1
ATOM 2104 N N . LYS B 1 139 ? 4.34 -4.855 6.031 1 93.62 139 LYS B N 1
ATOM 2105 C CA . LYS B 1 139 ? 5.652 -4.945 6.664 1 93.62 139 LYS B CA 1
ATOM 2106 C C . LYS B 1 139 ? 5.734 -6.152 7.59 1 93.62 139 LYS B C 1
ATOM 2108 O O . LYS B 1 139 ? 4.711 -6.637 8.078 1 93.62 139 LYS B O 1
#